Protein AF-A0A8K1CF43-F1 (afdb_monomer_lite)

InterPro domains:
  IPR019396 Transmembrane Fragile-X-F-associated protein [PF10269] (193-270)
  IPR019396 Transmembrane Fragile-X-F-associated protein [PTHR13568] (182-301)

Secondary structure (DSSP, 8-state):
-HHHHHHHHHHHHHHHHHHHHHTT---PPP-----------THHHHHHHHHHHHHHHHHHHHHHHHHHTHHHHHHHHHHTTS----HHHHHHHHHHHHHHHHHHHHH-----TTS-HHHHHHHHHHHHHHHHHHHHHHHHHHHHHTT---S-HHHHTHHHHHHHHHHHHHIIIIIS-HHHHHHHHHHHHHHHHHHTT---S-HHHHTHHHHHHHHHHHHHHHHHHHHHHHHHHHTT--SGGGGHHHHHHHHHHHHHHHHHHHHHHHHH--S-THHHHHHHHHHHHHHHHHHHHHHHHHHHHHHHHHHHHHHHHHHTTSSSSS---------

Organism: Pythium oligandrum (NCBI:txid41045)

Foldseek 3Di:
DVVVVVVVVVVVVVVVVVVVVVVPPDDDDDDDDPDPPPVPPVVVVVVLVVLLVLLVVLQVVLVVLVLVLQLVVLVLCVVLVVDPDQLVVSCVSVVVVLVVVLCCLVVPDDPDPPPDPVVSVVVSVVVVLLSVLVVQLSVLVSCVVNVVDPDQNVVSCVSVVVSLVVVLVCCVPPPVPNLLSVLVVQLSVLVSCVVSVVDPDALVVSCVSVVVVLVVVVVVLVVVLVVLLVVCVVVVDDDPSNCVSVVSVVLSCLVCVLVVVVSVCVHPVDDRNVVSCVSSNVNSVVSNVVSVVSVVVSVVVVVVVVVVVVVVVVVVPPPPDPPDPDPDDDD

Sequence (331 aa):
MMLQQQGRALSEKLTAKLRSVKSMQMPWSGKNEATTNIEVNPECDEEASGKTVAGIALIVCGVIFAICLIAPSFFCLRIDGTVSWSWGVVAIPVWIMNAFYFCNVWSSRTTNVNDDISSLGVYKVFLTIMNVLLLMTQIFIVLKLDGNLSWTVVHALIPFFVYEGLALVEACFLSGNSIGVILRIVQVILIALKVDGSLDDSWWTVFTPLWIAICLVFLIALATIVGLHYQLMEDGESGLFRWLPLIIAVVVALFFAPYFILVKRLESGTFSTFYIILPGFILAGSLVLVGIGLLMMNTCCSRKSRSQTKFVENDGSTQLDTDYTAVQEQA

Radius of gyration: 31.02 Å; chains: 1; bounding box: 81×62×97 Å

pLDDT: mean 84.04, std 15.67, range [41.03, 97.75]

Structure (mmCIF, N/CA/C/O backbone):
data_AF-A0A8K1CF43-F1
#
_entry.id   AF-A0A8K1CF43-F1
#
loop_
_atom_site.group_PDB
_atom_site.id
_atom_site.type_symbol
_atom_site.label_atom_id
_atom_site.label_alt_id
_atom_site.label_comp_id
_atom_site.label_asym_id
_atom_site.label_entity_id
_atom_site.label_seq_id
_atom_site.pdbx_PDB_ins_code
_atom_site.Cartn_x
_atom_site.Cartn_y
_atom_site.Cartn_z
_atom_site.occupancy
_atom_site.B_iso_or_equiv
_atom_site.auth_seq_id
_atom_site.auth_comp_id
_atom_site.auth_asym_id
_atom_site.auth_atom_id
_atom_site.pdbx_PDB_model_num
ATOM 1 N N . MET A 1 1 ? 29.688 28.372 -4.330 1.00 57.88 1 MET A N 1
ATOM 2 C CA . MET A 1 1 ? 30.943 28.491 -5.113 1.00 57.88 1 MET A CA 1
ATOM 3 C C . MET A 1 1 ? 31.942 27.360 -4.832 1.00 57.88 1 MET A C 1
ATOM 5 O O . MET A 1 1 ? 32.381 26.750 -5.795 1.00 57.88 1 MET A O 1
ATOM 9 N N . MET A 1 2 ? 32.247 26.995 -3.574 1.00 53.75 2 MET A N 1
ATOM 10 C CA . MET A 1 2 ? 33.181 25.882 -3.271 1.00 53.75 2 MET A CA 1
ATOM 11 C C . MET A 1 2 ? 32.751 24.505 -3.820 1.00 53.75 2 MET A C 1
ATOM 13 O O . MET A 1 2 ? 33.577 23.791 -4.381 1.00 53.75 2 MET A O 1
ATOM 17 N N . LEU A 1 3 ? 31.460 24.154 -3.755 1.00 55.09 3 LEU A N 1
ATOM 18 C CA . LEU A 1 3 ? 30.960 22.870 -4.280 1.00 55.09 3 LEU A CA 1
ATOM 19 C C . LEU A 1 3 ? 31.127 22.731 -5.803 1.00 55.09 3 LEU A C 1
ATOM 21 O O . LEU A 1 3 ? 31.379 21.645 -6.318 1.00 55.09 3 LEU A O 1
ATOM 25 N N . GLN A 1 4 ? 31.070 23.847 -6.533 1.00 71.69 4 GLN A N 1
ATOM 26 C CA . GLN A 1 4 ? 31.238 23.849 -7.986 1.00 71.69 4 GLN A CA 1
ATOM 27 C C . GLN A 1 4 ? 32.711 23.691 -8.402 1.00 71.69 4 GLN A C 1
ATOM 29 O O . GLN A 1 4 ? 32.988 23.196 -9.494 1.00 71.69 4 GLN A O 1
ATOM 34 N N . GLN A 1 5 ? 33.660 24.074 -7.539 1.00 79.56 5 GLN A N 1
ATOM 35 C CA . GLN A 1 5 ? 35.086 23.814 -7.757 1.00 79.56 5 GLN A CA 1
ATOM 36 C C . GLN A 1 5 ? 35.460 22.359 -7.451 1.00 79.56 5 GLN A C 1
ATOM 38 O O . GLN A 1 5 ? 36.216 21.764 -8.219 1.00 79.56 5 GLN A O 1
ATOM 43 N N . GLN A 1 6 ? 34.888 21.751 -6.403 1.00 70.94 6 GLN A N 1
ATOM 44 C CA . GLN A 1 6 ? 35.128 20.333 -6.103 1.00 70.94 6 GLN A CA 1
ATOM 45 C C . GLN A 1 6 ? 34.626 19.398 -7.215 1.00 70.94 6 GLN A C 1
ATOM 47 O O . GLN A 1 6 ? 35.313 18.433 -7.549 1.00 70.94 6 GLN A O 1
ATOM 52 N N . GLY A 1 7 ? 33.493 19.718 -7.853 1.00 76.44 7 GLY A N 1
ATOM 53 C CA . GLY A 1 7 ? 32.972 18.931 -8.977 1.00 76.44 7 GLY A CA 1
ATOM 54 C C . GLY A 1 7 ? 33.902 18.902 -10.200 1.00 76.44 7 GLY A C 1
ATOM 55 O O . GLY A 1 7 ? 34.110 17.844 -10.793 1.00 76.44 7 GLY A O 1
ATOM 56 N N . ARG A 1 8 ? 34.530 20.036 -10.550 1.00 82.38 8 ARG A N 1
ATOM 57 C CA . ARG A 1 8 ? 35.448 20.103 -11.707 1.00 82.38 8 ARG A CA 1
ATOM 58 C C . ARG A 1 8 ? 36.730 19.305 -11.475 1.00 82.38 8 ARG A C 1
ATOM 60 O O . ARG A 1 8 ? 37.142 18.553 -12.354 1.00 82.38 8 ARG A O 1
ATOM 67 N N . ALA A 1 9 ? 37.303 19.392 -10.273 1.00 86.69 9 ALA A N 1
ATOM 68 C CA . ALA A 1 9 ? 38.522 18.661 -9.925 1.00 86.69 9 ALA A CA 1
ATOM 69 C C . ALA A 1 9 ? 38.327 17.131 -9.939 1.00 86.69 9 ALA A C 1
ATOM 71 O O . ALA A 1 9 ? 39.241 16.384 -10.300 1.00 86.69 9 ALA A O 1
ATOM 72 N N . LEU A 1 10 ? 37.133 16.649 -9.572 1.00 82.88 10 LEU A N 1
ATOM 73 C CA . LEU A 1 10 ? 36.813 15.220 -9.609 1.00 82.88 10 LEU A CA 1
ATOM 74 C C . LEU A 1 10 ? 36.624 14.714 -11.051 1.00 82.88 10 LEU A C 1
ATOM 76 O O . LEU A 1 10 ? 37.123 13.642 -11.400 1.00 82.88 10 LEU A O 1
ATOM 80 N N . SER A 1 11 ? 35.968 15.513 -11.900 1.00 87.44 11 SER A N 1
ATOM 81 C CA . SER A 1 11 ? 35.742 15.199 -13.318 1.00 87.44 11 SER A CA 1
ATOM 82 C C . SER A 1 11 ? 37.054 15.059 -14.097 1.00 87.44 11 SER A C 1
ATOM 84 O O . SER A 1 11 ? 37.223 14.122 -14.881 1.00 87.44 11 SER A O 1
ATOM 86 N N . GLU A 1 12 ? 38.022 15.946 -13.860 1.00 90.00 12 GLU A N 1
ATOM 87 C CA . GLU A 1 12 ? 39.331 15.882 -14.525 1.00 90.00 12 GLU A CA 1
ATOM 88 C C . GLU A 1 12 ? 40.127 14.638 -14.104 1.00 90.00 12 GLU A C 1
ATOM 90 O O . GLU A 1 12 ? 40.695 13.948 -14.957 1.00 90.00 12 GLU A O 1
ATOM 95 N N . LYS A 1 13 ? 40.090 14.275 -12.812 1.00 86.88 13 LYS A N 1
ATOM 96 C CA . LYS A 1 13 ? 40.734 13.048 -12.311 1.00 86.88 13 LYS A CA 1
ATOM 97 C C . LYS A 1 13 ? 40.140 11.777 -12.920 1.00 86.88 13 LYS A C 1
ATOM 99 O O . LYS A 1 13 ? 40.900 10.866 -13.256 1.00 86.88 13 LYS A O 1
ATOM 104 N N . LEU A 1 14 ? 38.818 11.701 -13.089 1.00 79.62 14 LEU A N 1
ATOM 105 C CA . LEU A 1 14 ? 38.175 10.539 -13.718 1.00 79.62 14 LEU A CA 1
ATOM 106 C C . LEU A 1 14 ? 38.548 10.420 -15.202 1.00 79.62 14 LEU A C 1
ATOM 108 O O . LEU A 1 14 ? 38.881 9.334 -15.681 1.00 79.62 14 LEU A O 1
ATOM 112 N N . THR A 1 15 ? 38.556 11.549 -15.911 1.00 83.19 15 THR A N 1
ATOM 113 C CA . THR A 1 15 ? 38.849 11.595 -17.351 1.00 83.19 15 THR A CA 1
ATOM 114 C C . THR A 1 15 ? 40.301 11.201 -17.650 1.00 83.19 15 THR A C 1
ATOM 116 O O . THR A 1 15 ? 40.573 10.533 -18.651 1.00 83.19 15 THR A O 1
ATOM 119 N N . ALA A 1 16 ? 41.242 11.558 -16.770 1.00 85.06 16 ALA A N 1
ATOM 120 C CA . ALA A 1 16 ? 42.638 11.134 -16.876 1.00 85.06 16 ALA A CA 1
ATOM 121 C C . ALA A 1 16 ? 42.804 9.616 -16.670 1.00 85.06 16 ALA A C 1
ATOM 123 O O . ALA A 1 16 ? 43.543 8.964 -17.412 1.00 85.06 16 ALA A O 1
ATOM 124 N N . LYS A 1 17 ? 42.069 9.029 -15.714 1.00 80.44 17 LYS A N 1
ATOM 125 C CA . LYS A 1 17 ? 42.129 7.587 -15.421 1.00 80.44 17 LYS A CA 1
ATOM 126 C C . LYS A 1 17 ? 41.555 6.737 -16.560 1.00 80.44 17 LYS A C 1
ATOM 128 O O . LYS A 1 17 ? 42.154 5.732 -16.928 1.00 80.44 17 LYS A O 1
ATOM 133 N N . LEU A 1 18 ? 40.454 7.176 -17.172 1.00 73.88 18 LEU A N 1
ATOM 134 C CA . LEU A 1 18 ? 39.856 6.496 -18.331 1.00 73.88 18 LEU A CA 1
ATOM 135 C C . LEU A 1 18 ? 40.781 6.496 -19.557 1.00 73.88 18 LEU A C 1
ATOM 137 O O . LEU A 1 18 ? 40.870 5.492 -20.263 1.00 73.88 18 LEU A O 1
ATOM 141 N N . ARG A 1 19 ? 41.528 7.586 -19.783 1.00 77.06 19 ARG A N 1
ATOM 142 C CA . ARG A 1 19 ? 42.513 7.659 -20.875 1.00 77.06 19 ARG A CA 1
ATOM 143 C C . ARG A 1 19 ? 43.678 6.685 -20.676 1.00 77.06 19 ARG A C 1
ATOM 145 O O . ARG A 1 19 ? 44.098 6.054 -21.638 1.00 77.06 19 ARG A O 1
ATOM 152 N N . SER A 1 20 ? 44.138 6.519 -19.434 1.00 79.12 20 SER A N 1
ATOM 153 C CA . SER A 1 20 ? 45.200 5.569 -19.074 1.00 79.12 20 SER A CA 1
ATOM 154 C C . SER A 1 20 ? 44.798 4.104 -19.280 1.00 79.12 20 SER A C 1
ATOM 156 O O . SER A 1 20 ? 45.640 3.299 -19.673 1.00 79.12 20 SER A O 1
ATOM 158 N N . VAL A 1 21 ? 43.534 3.747 -19.038 1.00 69.31 21 VAL A N 1
ATOM 159 C CA . VAL A 1 21 ? 43.055 2.365 -19.229 1.00 69.31 21 VAL A CA 1
ATOM 160 C C . VAL A 1 21 ? 42.900 2.043 -20.716 1.00 69.31 21 VAL A C 1
ATOM 162 O O . VAL A 1 21 ? 43.255 0.951 -21.153 1.00 69.31 21 VAL A O 1
ATOM 165 N N . LYS A 1 22 ? 42.458 3.016 -21.523 1.00 63.53 22 LYS A N 1
ATOM 166 C CA . LYS A 1 22 ? 42.299 2.834 -22.973 1.00 63.53 22 LYS A CA 1
ATOM 167 C C . LYS A 1 22 ? 43.634 2.640 -23.707 1.00 63.53 22 LYS A C 1
ATOM 169 O O . LYS A 1 22 ? 43.665 1.979 -24.736 1.00 63.53 22 LYS A O 1
ATOM 174 N N . SER A 1 23 ? 44.746 3.146 -23.167 1.00 63.84 23 SER A N 1
ATOM 175 C CA . SER A 1 23 ? 46.088 2.932 -23.734 1.00 63.84 23 SER A CA 1
ATOM 176 C C . SER A 1 23 ? 46.725 1.576 -23.390 1.00 63.84 23 SER A C 1
ATOM 178 O O . SER A 1 23 ? 47.843 1.318 -23.824 1.00 63.84 23 SER A O 1
ATOM 180 N N . MET A 1 24 ? 46.051 0.712 -22.620 1.00 53.53 24 MET A N 1
ATOM 181 C CA . MET A 1 24 ? 46.563 -0.611 -22.223 1.00 53.53 24 MET A CA 1
ATOM 182 C C . MET A 1 24 ? 46.011 -1.774 -23.068 1.00 53.53 24 MET A C 1
ATOM 184 O O . MET A 1 24 ? 46.309 -2.933 -22.784 1.00 53.53 24 MET A O 1
ATOM 188 N N . GLN A 1 25 ? 45.245 -1.490 -24.129 1.00 47.75 25 GLN A N 1
ATOM 189 C CA . GLN A 1 25 ? 44.890 -2.494 -25.137 1.00 47.75 25 GLN A CA 1
ATOM 190 C C . GLN A 1 25 ? 46.116 -2.811 -26.004 1.00 47.75 25 GLN A C 1
ATOM 192 O O . GLN A 1 25 ? 46.547 -2.004 -26.826 1.00 47.75 25 GLN A O 1
ATOM 197 N N . MET A 1 26 ? 46.700 -3.989 -25.768 1.00 50.75 26 MET A N 1
ATOM 198 C CA . MET A 1 26 ? 47.847 -4.506 -26.512 1.00 50.75 26 MET A CA 1
ATOM 199 C C . MET A 1 26 ? 47.511 -4.775 -27.989 1.00 50.75 26 MET A C 1
ATOM 201 O O . MET A 1 26 ? 46.402 -5.222 -28.289 1.00 50.75 26 MET A O 1
ATOM 205 N N . PRO A 1 27 ? 48.479 -4.587 -28.907 1.00 48.62 27 PRO A N 1
ATOM 206 C CA . PRO A 1 27 ? 48.352 -5.018 -30.291 1.00 48.62 27 PRO A CA 1
ATOM 207 C C . PRO A 1 27 ? 48.395 -6.549 -30.340 1.00 48.62 27 PRO A C 1
ATOM 209 O O . PRO A 1 27 ? 49.412 -7.172 -30.033 1.00 48.62 27 PRO A O 1
ATOM 212 N N . TRP A 1 28 ? 47.269 -7.162 -30.695 1.00 46.56 28 TRP A N 1
ATOM 213 C CA . TRP A 1 28 ? 47.192 -8.600 -30.915 1.00 46.56 28 TRP A CA 1
ATOM 214 C C . TRP A 1 28 ? 47.916 -8.937 -32.226 1.00 46.56 28 TRP A C 1
ATOM 216 O O . TRP A 1 28 ? 47.555 -8.448 -33.295 1.00 46.56 28 TRP A O 1
ATOM 226 N N . SER A 1 29 ? 48.995 -9.713 -32.113 1.00 50.16 29 SER A N 1
ATOM 227 C CA . SER A 1 29 ? 49.830 -10.173 -33.223 1.00 50.16 29 SER A CA 1
ATOM 228 C C . SER A 1 29 ? 49.153 -11.338 -33.941 1.00 50.16 29 SER A C 1
ATOM 230 O O . SER A 1 29 ? 48.735 -12.307 -33.307 1.00 50.16 29 SER A O 1
ATOM 232 N N . GLY A 1 30 ? 49.040 -11.217 -35.263 1.00 55.88 30 GLY A N 1
ATOM 233 C CA . GLY A 1 30 ? 48.321 -12.138 -36.128 1.00 55.88 30 GLY A CA 1
ATOM 234 C C . GLY A 1 30 ? 48.902 -13.551 -36.163 1.00 55.88 30 GLY A C 1
ATOM 235 O O . GLY A 1 30 ? 50.095 -13.762 -36.390 1.00 55.88 30 GLY A O 1
ATOM 236 N N . LYS A 1 31 ? 48.003 -14.527 -36.038 1.00 41.03 31 LYS A N 1
ATOM 237 C CA . LYS A 1 31 ? 48.132 -15.839 -36.666 1.00 41.03 31 LYS A CA 1
ATOM 238 C C . LYS A 1 31 ? 46.917 -16.040 -37.560 1.00 41.03 31 LYS A C 1
ATOM 240 O O . LYS A 1 31 ? 45.785 -16.003 -37.095 1.00 41.03 31 LYS A O 1
ATOM 245 N N . ASN A 1 32 ? 47.195 -16.209 -38.847 1.00 50.72 32 ASN A N 1
ATOM 246 C CA . ASN A 1 32 ? 46.221 -16.485 -39.888 1.00 50.72 32 ASN A CA 1
ATOM 247 C C . ASN A 1 32 ? 45.766 -17.943 -39.754 1.00 50.72 32 ASN A C 1
ATOM 249 O O . ASN A 1 32 ? 46.360 -18.835 -40.354 1.00 50.72 32 ASN A O 1
ATOM 253 N N . GLU A 1 33 ? 44.735 -18.185 -38.953 1.00 46.19 33 GLU A N 1
ATOM 254 C CA . GLU A 1 33 ? 43.855 -19.334 -39.147 1.00 46.19 33 GLU A CA 1
ATOM 255 C C . GLU A 1 33 ? 42.654 -18.837 -39.943 1.00 46.19 33 GLU A C 1
ATOM 257 O O . GLU A 1 33 ? 42.016 -17.850 -39.580 1.00 46.19 33 GLU A O 1
ATOM 262 N N . ALA A 1 34 ? 42.381 -19.487 -41.072 1.00 47.59 34 ALA A N 1
ATOM 263 C CA . ALA A 1 34 ? 41.185 -19.264 -41.866 1.00 47.59 34 ALA A CA 1
ATOM 264 C C . ALA A 1 34 ? 39.968 -19.831 -41.115 1.00 47.59 34 ALA A C 1
ATOM 266 O O . ALA A 1 34 ? 39.365 -20.820 -41.517 1.00 47.59 34 ALA A O 1
ATOM 267 N N . THR A 1 35 ? 39.627 -19.222 -39.983 1.00 49.12 35 THR A N 1
ATOM 268 C CA . THR A 1 35 ? 38.306 -19.337 -39.380 1.00 49.12 35 THR A CA 1
ATOM 269 C C . THR A 1 35 ? 37.353 -18.549 -40.257 1.00 49.12 35 THR A C 1
ATOM 271 O O . THR A 1 35 ? 37.472 -17.333 -40.391 1.00 49.12 35 THR A O 1
ATOM 274 N N . THR A 1 36 ? 36.417 -19.252 -40.885 1.00 52.41 36 THR A N 1
ATOM 275 C CA . THR A 1 36 ? 35.202 -18.676 -41.457 1.00 52.41 36 THR A CA 1
ATOM 276 C C . THR A 1 36 ? 34.605 -17.695 -40.450 1.00 52.41 36 THR A C 1
ATOM 278 O O . THR A 1 36 ? 34.090 -18.107 -39.411 1.00 52.41 36 THR A O 1
ATOM 281 N N . ASN A 1 37 ? 34.742 -16.399 -40.739 1.00 47.25 37 ASN A N 1
ATOM 282 C CA . ASN A 1 37 ? 34.212 -15.306 -39.935 1.00 47.25 37 ASN A CA 1
ATOM 283 C C . ASN A 1 37 ? 32.683 -15.353 -40.002 1.00 47.25 37 ASN A C 1
ATOM 285 O O . ASN A 1 37 ? 32.060 -14.693 -40.830 1.00 47.25 37 ASN A O 1
ATOM 289 N N . ILE A 1 38 ? 32.077 -16.164 -39.140 1.00 60.81 38 ILE A N 1
ATOM 290 C CA . ILE A 1 38 ? 30.685 -15.976 -38.759 1.00 60.81 38 ILE A CA 1
ATOM 291 C C . ILE A 1 38 ? 30.709 -14.756 -37.846 1.00 60.81 38 ILE A C 1
ATOM 293 O O . ILE A 1 38 ? 31.098 -14.841 -36.683 1.00 60.81 38 ILE A O 1
ATOM 297 N N . GLU A 1 39 ? 30.383 -13.602 -38.415 1.00 53.28 39 GLU A N 1
ATOM 298 C CA . GLU A 1 39 ? 30.170 -12.355 -37.691 1.00 53.28 39 GLU A CA 1
ATOM 299 C C . GLU A 1 39 ? 28.948 -12.557 -36.781 1.00 53.28 39 GLU A C 1
ATOM 301 O O . GLU A 1 39 ? 27.799 -12.335 -37.163 1.00 53.28 39 GLU A O 1
ATOM 306 N N . VAL A 1 40 ? 29.184 -13.118 -35.592 1.00 59.00 40 VAL A N 1
ATOM 307 C CA . VAL A 1 40 ? 28.160 -13.278 -34.559 1.00 59.00 40 VAL A CA 1
ATOM 308 C C . VAL A 1 40 ? 27.813 -11.875 -34.098 1.00 59.00 40 VAL A C 1
ATOM 310 O O . VAL A 1 40 ? 28.593 -11.263 -33.379 1.00 59.00 40 VAL A O 1
ATOM 313 N N . ASN A 1 41 ? 26.677 -11.355 -34.562 1.00 56.91 41 ASN A N 1
ATOM 314 C CA . ASN A 1 41 ? 26.183 -10.041 -34.181 1.00 56.91 41 ASN A CA 1
ATOM 315 C C . ASN A 1 41 ? 25.842 -10.036 -32.672 1.00 56.91 41 ASN A C 1
ATOM 317 O O . ASN A 1 41 ? 24.820 -10.616 -32.292 1.00 56.91 41 ASN A O 1
ATOM 321 N N . PRO A 1 42 ? 26.660 -9.404 -31.807 1.00 65.25 42 PRO A N 1
ATOM 322 C CA . PRO A 1 42 ? 26.472 -9.450 -30.357 1.00 65.25 42 PRO A CA 1
ATOM 323 C C . PRO A 1 42 ? 25.263 -8.621 -29.888 1.00 65.25 42 PRO A C 1
ATOM 325 O O . PRO A 1 42 ? 24.786 -8.797 -28.770 1.00 65.25 42 PRO A O 1
ATOM 328 N N . GLU A 1 43 ? 24.733 -7.743 -30.744 1.00 63.03 43 GLU A N 1
ATOM 329 C CA . GLU A 1 43 ? 23.645 -6.816 -30.414 1.00 63.03 43 GLU A CA 1
ATOM 330 C C . GLU A 1 43 ? 22.296 -7.538 -30.218 1.00 63.03 43 GLU A C 1
ATOM 332 O O . GLU A 1 43 ? 21.454 -7.110 -29.429 1.00 63.03 43 GLU A O 1
ATOM 337 N N . CYS A 1 44 ? 22.107 -8.701 -30.857 1.00 58.59 44 CYS A N 1
ATOM 338 C CA . CYS A 1 44 ? 20.891 -9.508 -30.699 1.00 58.59 44 CYS A CA 1
ATOM 339 C C . CYS A 1 44 ? 20.803 -10.242 -29.347 1.00 58.59 44 CYS A C 1
ATOM 341 O O . CYS A 1 44 ? 19.696 -10.503 -28.866 1.00 58.59 44 CYS A O 1
ATOM 343 N N . ASP A 1 45 ? 21.935 -10.576 -28.724 1.00 64.94 45 ASP A N 1
ATOM 344 C CA . ASP A 1 45 ? 21.947 -11.366 -27.486 1.00 64.94 45 ASP A CA 1
ATOM 345 C C . ASP A 1 45 ? 21.645 -10.506 -26.243 1.00 64.94 45 ASP A C 1
ATOM 347 O O . ASP A 1 45 ? 20.985 -10.973 -25.305 1.00 64.94 45 ASP A O 1
ATOM 351 N N . GLU A 1 46 ? 22.033 -9.224 -26.242 1.00 73.88 46 GLU A N 1
ATOM 352 C CA . GLU A 1 46 ? 21.732 -8.301 -25.137 1.00 73.88 46 GLU A CA 1
ATOM 353 C C . GLU A 1 46 ? 20.240 -7.929 -25.072 1.00 73.88 46 GLU A C 1
ATOM 355 O O . GLU A 1 46 ? 19.641 -7.932 -23.988 1.00 73.88 46 GLU A O 1
ATOM 360 N N . GLU A 1 47 ? 19.592 -7.698 -26.219 1.00 73.69 47 GLU A N 1
ATOM 361 C CA . GLU A 1 47 ? 18.168 -7.341 -26.265 1.00 73.69 47 GLU A CA 1
ATOM 362 C C . GLU A 1 47 ? 17.263 -8.508 -25.816 1.00 73.69 47 GLU A C 1
ATOM 364 O O . GLU A 1 47 ? 16.270 -8.318 -25.098 1.00 73.69 47 GLU A O 1
ATOM 369 N N . ALA A 1 48 ? 17.624 -9.742 -26.183 1.00 71.56 48 ALA A N 1
ATOM 370 C CA . ALA A 1 48 ? 16.916 -10.952 -25.762 1.00 71.56 48 ALA A CA 1
ATOM 371 C C . ALA A 1 48 ? 17.065 -11.222 -24.250 1.00 71.56 48 ALA A C 1
ATOM 373 O O . ALA A 1 48 ? 16.123 -11.689 -23.590 1.00 71.56 48 ALA A O 1
ATOM 374 N N . SER A 1 49 ? 18.228 -10.896 -23.679 1.00 81.00 49 SER A N 1
ATOM 375 C CA . SER A 1 49 ? 18.483 -11.005 -22.240 1.00 81.00 49 SER A CA 1
ATOM 376 C C . SER A 1 49 ? 17.605 -10.033 -21.439 1.00 81.00 49 SER A C 1
ATOM 378 O O . SER A 1 49 ? 16.893 -10.451 -20.517 1.00 81.00 49 SER A O 1
ATOM 380 N N . GLY A 1 50 ? 17.540 -8.761 -21.857 1.00 84.56 50 GLY A N 1
ATOM 381 C CA . GLY A 1 50 ? 16.751 -7.726 -21.177 1.00 84.56 50 GLY A CA 1
ATOM 382 C C . GLY A 1 50 ? 15.256 -8.055 -21.075 1.00 84.56 50 GLY A C 1
ATOM 383 O O . GLY A 1 50 ? 14.662 -7.955 -19.997 1.00 84.56 50 GLY A O 1
ATOM 384 N N . LYS A 1 51 ? 14.647 -8.538 -22.168 1.00 85.62 51 LYS A N 1
ATOM 385 C CA . LYS A 1 51 ? 13.218 -8.917 -22.198 1.00 85.62 51 LYS A CA 1
ATOM 386 C C . LYS A 1 51 ? 12.899 -10.099 -21.276 1.00 85.62 51 LYS A C 1
ATOM 388 O O . LYS A 1 51 ? 11.830 -10.125 -20.665 1.00 85.62 51 LYS A O 1
ATOM 393 N N . THR A 1 52 ? 13.824 -11.051 -21.134 1.00 87.56 52 THR A N 1
ATOM 394 C CA . THR A 1 52 ? 13.658 -12.201 -20.226 1.00 87.56 52 THR A CA 1
ATOM 395 C C . THR A 1 52 ? 13.658 -11.760 -18.772 1.00 87.56 52 THR A C 1
ATOM 397 O O . THR A 1 52 ? 12.764 -12.137 -18.014 1.00 87.56 52 THR A O 1
ATOM 400 N N . VAL A 1 53 ? 14.635 -10.933 -18.387 1.00 90.31 53 VAL A N 1
ATOM 401 C CA . VAL A 1 53 ? 14.747 -10.418 -17.016 1.00 90.31 53 VAL A CA 1
ATOM 402 C C . VAL A 1 53 ? 13.515 -9.584 -16.662 1.00 90.31 53 VAL A C 1
ATOM 404 O O . VAL A 1 53 ? 12.930 -9.792 -15.598 1.00 90.31 53 VAL A O 1
ATOM 407 N N . ALA A 1 54 ? 13.059 -8.716 -17.572 1.00 89.62 54 ALA A N 1
ATOM 408 C CA . ALA A 1 54 ? 11.837 -7.936 -17.385 1.00 89.62 54 ALA A CA 1
ATOM 409 C C . ALA A 1 54 ? 10.588 -8.826 -17.237 1.00 89.62 54 ALA A C 1
ATOM 411 O O . ALA A 1 54 ? 9.785 -8.611 -16.329 1.00 89.62 54 ALA A O 1
ATOM 412 N N . GLY A 1 55 ? 10.441 -9.857 -18.078 1.00 90.44 55 GLY A N 1
ATOM 413 C CA . GLY A 1 55 ? 9.332 -10.813 -17.993 1.00 90.44 55 GLY A CA 1
ATOM 414 C C . GLY A 1 55 ? 9.293 -11.563 -16.658 1.00 90.44 55 GLY A C 1
ATOM 415 O O . GLY A 1 55 ? 8.245 -11.615 -16.013 1.00 90.44 55 GLY A O 1
ATOM 416 N N . ILE A 1 56 ? 10.439 -12.080 -16.197 1.00 92.44 56 ILE A N 1
ATOM 417 C CA . ILE A 1 56 ? 10.559 -12.744 -14.886 1.00 92.44 56 ILE A CA 1
ATOM 418 C C . ILE A 1 56 ? 10.221 -11.765 -13.757 1.00 92.44 56 ILE A C 1
ATOM 420 O O . ILE A 1 56 ? 9.433 -12.107 -12.873 1.00 92.44 56 ILE A O 1
ATOM 424 N N . ALA A 1 57 ? 10.767 -10.546 -13.796 1.00 92.94 57 ALA A N 1
ATOM 425 C CA . ALA A 1 57 ? 10.509 -9.529 -12.782 1.00 92.94 57 ALA A CA 1
ATOM 426 C C . ALA A 1 57 ? 9.012 -9.192 -12.678 1.00 92.94 57 ALA A C 1
ATOM 428 O O . ALA A 1 57 ? 8.479 -9.146 -11.572 1.00 92.94 57 ALA A O 1
ATOM 429 N N . LEU A 1 58 ? 8.308 -9.032 -13.805 1.00 92.31 58 LEU A N 1
ATOM 430 C CA . LEU A 1 58 ? 6.865 -8.765 -13.811 1.00 92.31 58 LEU A CA 1
ATOM 431 C C . LEU A 1 58 ? 6.044 -9.916 -13.223 1.00 92.31 58 LEU A C 1
ATOM 433 O O . LEU A 1 58 ? 5.116 -9.659 -12.455 1.00 92.31 58 LEU A O 1
ATOM 437 N N . ILE A 1 59 ? 6.391 -11.170 -13.531 1.00 94.31 59 ILE A N 1
ATOM 438 C CA . ILE A 1 59 ? 5.713 -12.338 -12.948 1.00 94.31 59 ILE A CA 1
ATOM 439 C C . ILE A 1 59 ? 5.930 -12.370 -11.436 1.00 94.31 59 ILE A C 1
ATOM 441 O O . ILE A 1 59 ? 4.966 -12.514 -10.686 1.00 94.31 59 ILE A O 1
ATOM 445 N N . VAL A 1 60 ? 7.172 -12.195 -10.979 1.00 94.25 60 VAL A N 1
ATOM 446 C CA . VAL A 1 60 ? 7.499 -12.183 -9.548 1.00 94.25 60 VAL A CA 1
ATOM 447 C C . VAL A 1 60 ? 6.749 -11.055 -8.835 1.00 94.25 60 VAL A C 1
ATOM 449 O O . VAL A 1 60 ? 6.091 -11.310 -7.827 1.00 94.25 60 VAL A O 1
ATOM 452 N N . CYS A 1 61 ? 6.760 -9.837 -9.383 1.00 92.81 61 CYS A N 1
ATOM 453 C CA . CYS A 1 61 ? 6.010 -8.703 -8.840 1.00 92.81 61 CYS A CA 1
ATOM 454 C C . CYS A 1 61 ? 4.499 -8.970 -8.801 1.00 92.81 61 CYS A C 1
ATOM 456 O O . CYS A 1 61 ? 3.861 -8.702 -7.784 1.00 92.81 61 CYS A O 1
ATOM 458 N N . GLY A 1 62 ? 3.924 -9.529 -9.870 1.00 92.06 62 GLY A N 1
ATOM 459 C CA . GLY A 1 62 ? 2.503 -9.874 -9.938 1.00 92.06 62 GLY A CA 1
ATOM 460 C C . GLY A 1 62 ? 2.100 -10.939 -8.914 1.00 92.06 62 GLY A C 1
ATOM 461 O O . GLY A 1 62 ? 1.073 -10.796 -8.252 1.00 92.06 62 GLY A O 1
ATOM 462 N N . VA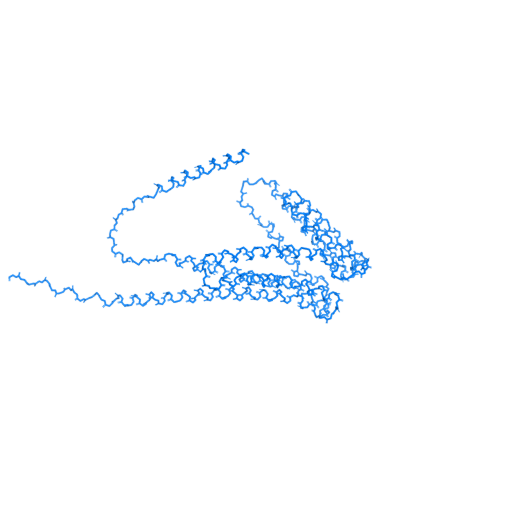L A 1 63 ? 2.933 -11.966 -8.720 1.00 93.75 63 VAL A N 1
ATOM 463 C CA . VAL A 1 63 ? 2.711 -13.021 -7.718 1.00 93.75 63 VAL A CA 1
ATOM 464 C C . VAL A 1 63 ? 2.826 -12.469 -6.299 1.00 93.75 63 VAL A C 1
ATOM 466 O O . VAL A 1 63 ? 1.950 -12.733 -5.477 1.00 93.75 63 VAL A O 1
ATOM 469 N N . ILE A 1 64 ? 3.855 -11.669 -6.007 1.00 92.25 64 ILE A N 1
ATOM 470 C CA . ILE A 1 64 ? 4.003 -11.017 -4.697 1.00 92.25 64 ILE A CA 1
ATOM 471 C C . ILE A 1 64 ? 2.793 -10.123 -4.419 1.00 92.25 64 ILE A C 1
ATOM 473 O O . ILE A 1 64 ? 2.209 -10.196 -3.340 1.00 92.25 64 ILE A O 1
ATOM 477 N N . PHE A 1 65 ? 2.364 -9.330 -5.402 1.00 93.19 65 PHE A N 1
ATOM 478 C CA . PHE A 1 65 ? 1.195 -8.471 -5.257 1.00 93.19 65 PHE A CA 1
ATOM 479 C C . PHE A 1 65 ? -0.088 -9.281 -5.013 1.00 93.19 65 PHE A C 1
ATOM 481 O O . PHE A 1 65 ? -0.861 -8.937 -4.121 1.00 93.19 65 PHE A O 1
ATOM 488 N N . ALA A 1 66 ? -0.285 -10.401 -5.715 1.00 93.44 66 ALA A N 1
ATOM 489 C CA . ALA A 1 66 ? -1.405 -11.310 -5.465 1.00 93.44 66 ALA A CA 1
ATOM 490 C C . ALA A 1 66 ? -1.380 -11.905 -4.043 1.00 93.44 66 ALA A C 1
ATOM 492 O O . ALA A 1 66 ? -2.426 -11.993 -3.401 1.00 93.44 66 ALA A O 1
ATOM 493 N N . ILE A 1 67 ? -0.200 -12.259 -3.521 1.00 93.00 67 ILE A N 1
ATOM 494 C CA . ILE A 1 67 ? -0.036 -12.714 -2.130 1.00 93.00 67 ILE A CA 1
ATOM 495 C C . ILE A 1 67 ? -0.430 -11.597 -1.153 1.00 93.00 67 ILE A C 1
ATOM 497 O O . ILE A 1 67 ? -1.151 -11.855 -0.188 1.00 93.00 67 ILE A O 1
ATOM 501 N N . CYS A 1 68 ? -0.046 -10.347 -1.426 1.00 92.62 68 CYS A N 1
ATOM 502 C CA . CYS A 1 68 ? -0.448 -9.200 -0.608 1.00 92.62 68 CYS A CA 1
ATOM 503 C C . CYS A 1 68 ? -1.971 -8.986 -0.582 1.00 92.62 68 CYS A C 1
ATOM 505 O O . CYS A 1 68 ? -2.495 -8.499 0.420 1.00 92.62 68 CYS A O 1
ATOM 507 N N . LEU A 1 69 ? -2.701 -9.382 -1.634 1.00 95.25 69 LEU A N 1
ATOM 508 C CA . LEU A 1 69 ? -4.167 -9.292 -1.689 1.00 95.25 69 LEU A CA 1
ATOM 509 C C . LEU A 1 69 ? -4.885 -10.341 -0.825 1.00 95.25 69 LEU A C 1
ATOM 511 O O . LEU A 1 69 ? -6.079 -10.185 -0.557 1.00 95.25 69 LEU A O 1
ATOM 515 N N . ILE A 1 70 ? -4.189 -11.366 -0.320 1.00 95.25 70 ILE A N 1
ATOM 516 C CA . ILE A 1 70 ? -4.780 -12.360 0.594 1.00 95.25 70 ILE A CA 1
ATOM 517 C C . ILE A 1 70 ? -5.252 -11.686 1.888 1.00 95.25 70 ILE A C 1
ATOM 519 O O . ILE A 1 70 ? -6.360 -11.949 2.352 1.00 95.25 70 ILE A O 1
ATOM 523 N N . ALA A 1 71 ? -4.448 -10.769 2.435 1.00 94.38 71 ALA A N 1
ATOM 524 C CA . ALA A 1 71 ? -4.790 -10.023 3.642 1.00 94.38 71 ALA A CA 1
ATOM 525 C C . ALA A 1 71 ? -6.130 -9.267 3.519 1.00 94.38 71 ALA A C 1
ATOM 527 O O . ALA A 1 71 ? -7.061 -9.603 4.254 1.00 94.38 71 ALA A O 1
ATOM 528 N N . PRO A 1 72 ? -6.304 -8.303 2.592 1.00 94.81 72 PRO A N 1
ATOM 529 C CA . PRO A 1 72 ? -7.570 -7.591 2.458 1.00 94.81 72 PRO A CA 1
ATOM 530 C C . PRO A 1 72 ? -8.725 -8.511 2.034 1.00 94.81 72 PRO A C 1
ATOM 532 O O . PRO A 1 72 ? -9.865 -8.232 2.395 1.00 94.81 72 PRO A O 1
ATOM 535 N N . SER A 1 73 ? -8.458 -9.635 1.352 1.00 95.44 73 SER A N 1
ATOM 536 C CA . SER A 1 73 ? -9.488 -10.641 1.049 1.00 95.44 73 SER A CA 1
ATOM 537 C C . SER A 1 73 ? -10.092 -11.243 2.318 1.00 95.44 73 SER A C 1
ATOM 539 O O . SER A 1 73 ? -11.313 -11.334 2.431 1.00 95.44 73 SER A O 1
ATOM 541 N N . PHE A 1 74 ? -9.261 -11.607 3.299 1.00 96.19 74 PHE A N 1
ATOM 542 C CA . PHE A 1 74 ? -9.741 -12.169 4.566 1.00 96.19 74 PHE A CA 1
ATOM 543 C C . PHE A 1 74 ? -10.548 -11.133 5.357 1.00 96.19 74 PHE A C 1
ATOM 545 O O . PHE A 1 74 ? -11.591 -11.472 5.920 1.00 96.19 74 PHE A O 1
ATOM 552 N N . PHE A 1 75 ? -10.115 -9.866 5.345 1.00 95.25 75 PHE A N 1
ATOM 553 C CA . PHE A 1 75 ? -10.882 -8.765 5.935 1.00 95.25 75 PHE A CA 1
ATOM 554 C C . PHE A 1 75 ? -12.253 -8.615 5.271 1.00 95.25 75 PHE A C 1
ATOM 556 O O . PHE A 1 75 ? -13.254 -8.544 5.979 1.00 95.25 75 PHE A O 1
ATOM 563 N N . CYS A 1 76 ? -12.324 -8.633 3.936 1.00 94.94 76 CYS A N 1
ATOM 564 C CA . CYS A 1 76 ? -13.594 -8.535 3.210 1.00 94.94 76 CYS A CA 1
ATOM 565 C C . CYS A 1 76 ? -14.538 -9.697 3.555 1.00 94.94 76 CYS A C 1
ATOM 567 O O . CYS A 1 76 ? -15.684 -9.472 3.934 1.00 94.94 76 CYS A O 1
ATOM 569 N N . LEU A 1 77 ? -14.044 -10.941 3.527 1.00 95.19 77 LEU A N 1
ATOM 570 C CA . LEU A 1 77 ? -14.850 -12.122 3.869 1.00 95.19 77 LEU A CA 1
ATOM 571 C C . LEU A 1 77 ? -15.416 -12.055 5.293 1.00 95.19 77 LEU A C 1
ATOM 573 O O . LEU A 1 77 ? -16.549 -12.482 5.534 1.00 95.19 77 LEU A O 1
ATOM 577 N N . ARG A 1 78 ? -14.629 -11.532 6.240 1.00 95.75 78 ARG A N 1
ATOM 578 C CA . ARG A 1 78 ? -15.067 -11.358 7.626 1.00 95.75 78 ARG A CA 1
ATOM 579 C C . ARG A 1 78 ? -16.092 -10.238 7.764 1.00 95.75 78 ARG A C 1
ATOM 581 O O . ARG A 1 78 ? -17.097 -10.441 8.439 1.00 95.75 78 ARG A O 1
ATOM 588 N N . ILE A 1 79 ? -15.857 -9.088 7.131 1.00 93.88 79 ILE A N 1
ATOM 589 C CA . ILE A 1 79 ? -16.779 -7.940 7.159 1.00 93.88 79 ILE A CA 1
ATOM 590 C C . ILE A 1 79 ? -18.124 -8.305 6.521 1.00 93.88 79 ILE A C 1
ATOM 592 O O . ILE A 1 79 ? -19.169 -7.936 7.049 1.00 93.88 79 ILE A O 1
ATOM 596 N N . ASP A 1 80 ? -18.109 -9.078 5.434 1.00 93.62 80 ASP A N 1
ATOM 597 C CA . ASP A 1 80 ? -19.322 -9.575 4.776 1.00 93.62 80 ASP A CA 1
ATOM 598 C C . ASP A 1 80 ? -20.017 -10.700 5.572 1.00 93.62 80 ASP A C 1
ATOM 600 O O . ASP A 1 80 ? -21.042 -11.222 5.138 1.00 93.62 80 ASP A O 1
ATOM 604 N N . GLY A 1 81 ? -19.474 -11.111 6.725 1.00 93.88 81 GLY A N 1
ATOM 605 C CA . GLY A 1 81 ? -20.050 -12.160 7.570 1.00 93.88 81 GLY A CA 1
ATOM 606 C C . GLY A 1 81 ? -19.991 -13.563 6.958 1.00 93.88 81 GLY A C 1
ATOM 607 O O . GLY A 1 81 ? -20.617 -14.482 7.478 1.00 93.88 81 GLY A O 1
ATOM 608 N N . THR A 1 82 ? -19.231 -13.751 5.874 1.00 95.69 82 THR A N 1
ATOM 609 C CA . THR A 1 82 ? -19.082 -15.054 5.203 1.00 95.69 82 THR A CA 1
ATOM 610 C C . THR A 1 82 ? -18.304 -16.042 6.072 1.00 95.69 82 THR A C 1
ATOM 612 O O . THR A 1 82 ? -18.559 -17.244 6.032 1.00 95.69 82 THR A O 1
ATOM 615 N N . VAL A 1 83 ? -17.367 -15.540 6.883 1.00 96.69 83 VAL A N 1
ATOM 616 C CA . VAL A 1 83 ? -16.574 -16.346 7.821 1.00 96.69 83 VAL A CA 1
ATOM 617 C C . VAL A 1 83 ? -16.768 -15.884 9.265 1.00 96.69 83 VAL A C 1
ATOM 619 O O . VAL A 1 83 ? -16.799 -14.688 9.566 1.00 96.69 83 VAL A O 1
ATOM 622 N N . SER A 1 84 ? -16.864 -16.845 10.187 1.00 96.25 84 SER A N 1
ATOM 623 C CA . SER A 1 84 ? -17.105 -16.607 11.617 1.00 96.25 84 SER A CA 1
ATOM 624 C C . SER A 1 84 ? -15.828 -16.465 12.472 1.00 96.25 84 SER A C 1
ATOM 626 O O . SER A 1 84 ? -15.928 -16.337 13.690 1.00 96.25 84 SER A O 1
ATOM 628 N N . TRP A 1 85 ? -14.638 -16.476 11.860 1.00 97.00 85 TRP A N 1
ATOM 629 C CA . TRP A 1 85 ? -13.333 -16.485 12.542 1.00 97.00 85 TRP A CA 1
ATOM 630 C C . TRP A 1 85 ? -13.071 -15.242 13.403 1.00 97.00 85 TRP A C 1
ATOM 632 O O . TRP A 1 85 ? -13.578 -14.170 13.101 1.00 97.00 85 TRP A O 1
ATOM 642 N N . SER A 1 86 ? -12.228 -15.344 14.434 1.00 96.69 86 SER A N 1
ATOM 643 C CA . SER A 1 86 ? -11.787 -14.157 15.185 1.00 96.69 86 SER A CA 1
ATOM 644 C C . SER A 1 86 ? -10.984 -13.197 14.303 1.00 96.69 86 SER A C 1
ATOM 646 O O . SER A 1 86 ? -10.340 -13.612 13.329 1.00 96.69 86 SER A O 1
ATOM 648 N N . TRP A 1 87 ? -10.978 -11.908 14.653 1.00 97.12 87 TRP A N 1
ATOM 649 C CA . TRP A 1 87 ? -10.210 -10.903 13.909 1.00 97.12 87 TRP A CA 1
ATOM 650 C C . TRP A 1 87 ? -8.704 -11.185 13.936 1.00 97.12 87 TRP A C 1
ATOM 652 O O . TRP A 1 87 ? -8.003 -10.867 12.976 1.00 97.12 87 TRP A O 1
ATOM 662 N N . GLY A 1 88 ? -8.213 -11.872 14.972 1.00 96.56 88 GLY A N 1
ATOM 663 C CA . GLY A 1 88 ? -6.833 -12.357 15.024 1.00 96.56 88 GLY A CA 1
ATOM 664 C C . GLY A 1 88 ? -6.493 -13.342 13.904 1.00 96.56 88 GLY A C 1
ATOM 665 O O . GLY A 1 88 ? -5.437 -13.216 13.291 1.00 96.56 88 GLY A O 1
ATOM 666 N N . VAL A 1 89 ? -7.394 -14.274 13.570 1.00 96.88 89 VAL A N 1
ATOM 667 C CA . VAL A 1 89 ? -7.181 -15.225 12.459 1.00 96.88 89 VAL A CA 1
ATOM 668 C C . VAL A 1 89 ? -7.170 -14.496 11.116 1.00 96.88 89 VAL A C 1
ATOM 670 O O . VAL A 1 89 ? -6.338 -14.775 10.255 1.00 96.88 89 VAL A O 1
ATOM 673 N N . VAL A 1 90 ? -8.057 -13.514 10.959 1.00 96.88 90 VAL A N 1
ATOM 674 C CA . VAL A 1 90 ? -8.144 -12.663 9.762 1.00 96.88 90 VAL A CA 1
ATOM 675 C C . VAL A 1 90 ? -6.867 -11.838 9.554 1.00 96.88 90 VAL A C 1
ATOM 677 O O . VAL A 1 90 ? -6.471 -11.601 8.414 1.00 96.88 90 VAL A O 1
ATOM 680 N N . ALA A 1 91 ? -6.185 -11.452 10.637 1.00 96.44 91 ALA A N 1
ATOM 681 C CA . ALA A 1 91 ? -4.945 -10.680 10.600 1.00 96.44 91 ALA A CA 1
ATOM 682 C C . ALA A 1 91 ? -3.674 -11.513 10.324 1.00 96.44 91 ALA A C 1
ATOM 684 O O . ALA A 1 91 ? -2.632 -10.928 10.020 1.00 96.44 91 ALA A O 1
ATOM 685 N N . ILE A 1 92 ? -3.736 -12.854 10.365 1.00 95.88 92 ILE A N 1
ATOM 686 C CA . ILE A 1 92 ? -2.564 -13.735 10.171 1.00 95.88 92 ILE A CA 1
ATOM 687 C C . ILE A 1 92 ? -1.770 -13.405 8.894 1.00 95.88 92 ILE A C 1
ATOM 689 O O . ILE A 1 92 ? -0.549 -13.266 9.000 1.00 95.88 92 ILE A O 1
ATOM 693 N N . PRO A 1 93 ? -2.385 -13.226 7.703 1.00 95.50 93 PRO A N 1
ATOM 694 C CA . PRO A 1 93 ? -1.622 -12.902 6.498 1.00 95.50 93 PRO A CA 1
ATOM 695 C C . PRO A 1 93 ? -0.823 -11.597 6.635 1.00 95.50 93 PRO A C 1
ATOM 697 O O . PRO A 1 93 ? 0.322 -11.527 6.194 1.00 95.50 93 PRO A O 1
ATOM 700 N N . VAL A 1 94 ? -1.384 -10.581 7.305 1.00 93.94 94 VAL A N 1
ATOM 701 C CA . VAL A 1 94 ? -0.693 -9.307 7.574 1.00 93.94 94 VAL A CA 1
ATOM 702 C C . VAL A 1 94 ? 0.489 -9.518 8.516 1.00 93.94 94 VAL A C 1
ATOM 704 O O . VAL A 1 94 ? 1.573 -8.992 8.271 1.00 93.94 94 VAL A O 1
ATOM 707 N N . TRP A 1 95 ? 0.323 -10.323 9.566 1.00 95.75 95 TRP A N 1
ATOM 708 C CA . TRP A 1 95 ? 1.407 -10.623 10.502 1.00 95.75 95 TRP A CA 1
ATOM 709 C C . TRP A 1 95 ? 2.542 -11.415 9.857 1.00 95.75 95 TRP A C 1
ATOM 711 O O . TRP A 1 95 ? 3.705 -11.122 10.129 1.00 95.75 95 TRP A O 1
ATOM 721 N N . ILE A 1 96 ? 2.231 -12.354 8.958 1.00 94.62 96 ILE A N 1
ATOM 722 C CA . ILE A 1 96 ? 3.242 -13.074 8.171 1.00 94.62 96 ILE A CA 1
ATOM 723 C C . ILE A 1 96 ? 4.031 -12.094 7.292 1.00 94.62 96 ILE A C 1
ATOM 725 O O . ILE A 1 96 ? 5.261 -12.150 7.275 1.00 94.62 96 ILE A O 1
ATOM 729 N N . MET A 1 97 ? 3.352 -11.164 6.610 1.00 91.12 97 MET A N 1
ATOM 730 C CA . MET A 1 97 ? 4.026 -10.139 5.803 1.00 91.12 97 MET A CA 1
ATOM 731 C C . MET A 1 97 ? 4.933 -9.241 6.656 1.00 91.12 97 MET A C 1
ATOM 733 O O . MET A 1 97 ? 6.079 -8.997 6.278 1.00 91.12 97 MET A O 1
ATOM 737 N N . ASN A 1 98 ? 4.469 -8.808 7.831 1.00 90.81 98 ASN A N 1
ATOM 738 C CA . ASN A 1 98 ? 5.273 -7.992 8.745 1.00 90.81 98 ASN A CA 1
ATOM 739 C C . ASN A 1 98 ? 6.474 -8.763 9.301 1.00 90.81 98 ASN A C 1
ATOM 741 O O . ASN A 1 98 ? 7.564 -8.203 9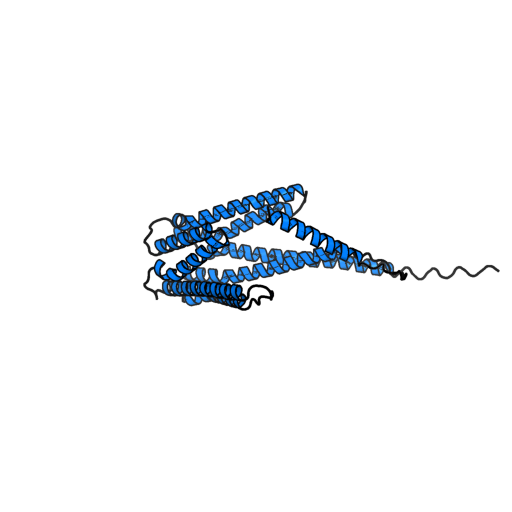.395 1.00 90.81 98 ASN A O 1
ATOM 745 N N . ALA A 1 99 ? 6.306 -10.047 9.626 1.00 92.25 99 ALA A N 1
ATOM 746 C CA . ALA A 1 99 ? 7.401 -10.907 10.061 1.00 92.25 99 ALA A CA 1
ATOM 747 C C . ALA A 1 99 ? 8.454 -11.059 8.956 1.00 92.25 99 ALA A C 1
ATOM 749 O O . ALA A 1 99 ? 9.644 -10.912 9.223 1.00 92.25 99 ALA A O 1
ATOM 750 N N . PHE A 1 100 ? 8.029 -11.266 7.704 1.00 91.38 100 PHE A N 1
ATOM 751 C CA . PHE A 1 100 ? 8.947 -11.309 6.569 1.00 91.38 100 PHE A CA 1
ATOM 752 C C . PHE A 1 100 ? 9.677 -9.974 6.391 1.00 91.38 100 PHE A C 1
ATOM 754 O O . PHE A 1 100 ? 10.904 -9.960 6.292 1.00 91.38 100 PHE A O 1
ATOM 761 N N . TYR A 1 101 ? 8.963 -8.845 6.412 1.00 88.62 101 TYR A N 1
ATOM 762 C CA . TYR A 1 101 ? 9.575 -7.516 6.345 1.00 88.62 101 TYR A CA 1
ATOM 763 C C . TYR A 1 101 ? 10.618 -7.318 7.454 1.00 88.62 101 TYR A C 1
ATOM 765 O O . TYR A 1 101 ? 11.755 -6.934 7.178 1.00 88.62 101 TYR A O 1
ATOM 773 N N . PHE A 1 102 ? 10.277 -7.685 8.689 1.00 88.69 102 PHE A N 1
ATOM 774 C CA . PHE A 1 102 ? 11.178 -7.612 9.834 1.00 88.69 102 PHE A CA 1
ATOM 775 C C . PHE A 1 102 ? 12.426 -8.490 9.653 1.00 88.69 102 PHE A C 1
ATOM 777 O O . PHE A 1 102 ? 13.549 -8.021 9.852 1.00 88.69 102 PHE A O 1
ATOM 784 N N . CYS A 1 103 ? 12.255 -9.736 9.198 1.00 90.19 103 CYS A N 1
ATOM 785 C CA . CYS A 1 103 ? 13.367 -10.632 8.891 1.00 90.19 103 CYS A CA 1
ATOM 786 C C . CYS A 1 103 ? 14.296 -10.048 7.820 1.00 90.19 103 CYS A C 1
ATOM 788 O O . CYS A 1 103 ? 15.512 -10.171 7.960 1.00 90.19 103 CYS A O 1
ATOM 790 N N . ASN A 1 104 ? 13.762 -9.389 6.787 1.00 87.69 104 ASN A N 1
ATOM 791 C CA . ASN A 1 104 ? 14.569 -8.752 5.741 1.00 87.69 104 ASN A CA 1
ATOM 792 C C . ASN A 1 104 ? 15.343 -7.538 6.269 1.00 87.69 104 ASN A C 1
ATOM 794 O O . ASN A 1 104 ? 16.545 -7.433 6.026 1.00 87.69 104 ASN A O 1
ATOM 798 N N . VAL A 1 105 ? 14.690 -6.657 7.035 1.00 84.38 105 VAL A N 1
ATOM 799 C CA . VAL A 1 105 ? 15.340 -5.485 7.653 1.00 84.38 105 VAL A CA 1
ATOM 800 C C . VAL A 1 105 ? 16.489 -5.920 8.566 1.00 84.38 105 VAL A C 1
ATOM 802 O O . VAL A 1 105 ? 17.574 -5.334 8.528 1.00 84.38 105 VAL A O 1
ATOM 805 N N . TRP A 1 106 ? 16.285 -6.982 9.348 1.00 85.25 106 TRP A N 1
ATOM 806 C CA . TRP A 1 106 ? 17.306 -7.498 10.256 1.00 85.25 106 TRP A CA 1
ATOM 807 C C . TRP A 1 106 ? 18.433 -8.243 9.527 1.00 85.25 106 TRP A C 1
ATOM 809 O O . TRP A 1 106 ? 19.609 -8.062 9.850 1.00 85.25 106 TRP A O 1
ATOM 819 N N . SER A 1 107 ? 18.087 -9.048 8.516 1.00 85.31 107 SER A N 1
ATOM 820 C CA . SER A 1 107 ? 19.042 -9.871 7.758 1.00 85.31 107 SER A CA 1
ATOM 821 C C . SER A 1 107 ? 19.852 -9.083 6.739 1.00 85.31 107 SER A C 1
ATOM 823 O O . SER A 1 107 ? 20.871 -9.596 6.273 1.00 85.31 107 SER A O 1
ATOM 825 N N . SER A 1 108 ? 19.431 -7.863 6.391 1.00 80.25 108 SER A N 1
ATOM 826 C CA . SER A 1 108 ? 20.169 -6.985 5.487 1.00 80.25 108 SER A CA 1
ATOM 827 C C . SER A 1 108 ? 21.566 -6.707 6.060 1.00 80.25 108 SER A C 1
ATOM 829 O O . SER A 1 108 ? 21.769 -5.889 6.972 1.00 80.25 108 SER A O 1
ATOM 831 N N . ARG A 1 109 ? 22.532 -7.491 5.565 1.00 66.31 109 ARG A N 1
ATOM 832 C CA . ARG A 1 109 ? 23.960 -7.363 5.841 1.00 66.31 109 ARG A CA 1
ATOM 833 C C . ARG A 1 109 ? 24.444 -6.141 5.085 1.00 66.31 109 ARG A C 1
ATOM 835 O O . ARG A 1 109 ? 24.383 -6.101 3.862 1.00 66.31 109 ARG A O 1
ATOM 842 N N . THR A 1 110 ? 24.940 -5.155 5.810 1.00 59.12 110 THR A N 1
ATOM 843 C CA . THR A 1 110 ? 25.568 -3.990 5.201 1.00 59.12 110 THR A CA 1
ATOM 844 C C . THR A 1 110 ? 26.909 -4.399 4.623 1.00 59.12 110 THR A C 1
ATOM 846 O O . THR A 1 110 ? 27.856 -4.684 5.349 1.00 59.12 110 THR A O 1
ATOM 849 N N . THR A 1 111 ? 26.965 -4.479 3.299 1.00 57.47 111 THR A N 1
ATOM 850 C CA . THR A 1 111 ? 28.154 -4.876 2.539 1.00 57.47 111 THR A CA 1
ATOM 851 C C . THR A 1 111 ? 29.194 -3.759 2.414 1.00 57.47 111 THR A C 1
ATOM 853 O O . THR A 1 111 ? 30.272 -4.007 1.885 1.00 57.47 111 THR A O 1
ATOM 856 N N . ASN A 1 112 ? 28.919 -2.554 2.925 1.00 55.75 112 ASN A N 1
ATOM 857 C CA . ASN A 1 112 ? 29.875 -1.450 2.940 1.00 55.75 112 ASN A CA 1
ATOM 858 C C . ASN A 1 112 ? 30.547 -1.338 4.310 1.00 55.75 112 ASN A C 1
ATOM 860 O O . ASN A 1 112 ? 29.969 -0.862 5.279 1.00 55.75 112 ASN A O 1
ATOM 864 N N . VAL A 1 113 ? 31.803 -1.777 4.361 1.00 57.06 113 VAL A N 1
ATOM 865 C CA . VAL A 1 113 ? 32.685 -1.784 5.544 1.00 57.06 113 VAL A CA 1
ATOM 866 C C . VAL A 1 113 ? 33.148 -0.367 5.950 1.00 57.06 113 VAL A C 1
ATOM 868 O O . VAL A 1 113 ? 33.850 -0.212 6.942 1.00 57.06 113 VAL A O 1
ATOM 871 N N . ASN A 1 114 ? 32.728 0.679 5.228 1.00 62.47 114 ASN A N 1
ATOM 872 C CA . ASN A 1 114 ? 33.217 2.050 5.412 1.00 62.47 114 ASN A CA 1
ATOM 873 C C . ASN A 1 114 ? 32.181 3.045 5.961 1.00 62.47 114 ASN A C 1
ATOM 875 O O . ASN A 1 114 ? 32.555 4.185 6.221 1.00 62.47 114 ASN A O 1
ATOM 879 N N . ASP A 1 115 ? 30.916 2.651 6.133 1.00 60.47 115 ASP A N 1
ATOM 880 C CA . ASP A 1 115 ? 29.904 3.538 6.717 1.00 60.47 115 ASP A CA 1
ATOM 881 C C . ASP A 1 115 ? 29.975 3.472 8.250 1.00 60.47 115 ASP A C 1
ATOM 883 O O . ASP A 1 115 ? 30.124 2.387 8.819 1.00 60.47 115 ASP A O 1
ATOM 887 N N . ASP A 1 116 ? 29.876 4.629 8.917 1.00 69.19 116 ASP A N 1
ATOM 888 C CA . ASP A 1 116 ? 29.945 4.779 10.375 1.00 69.19 116 ASP A CA 1
ATOM 889 C C . ASP A 1 116 ? 29.046 3.754 11.080 1.00 69.19 116 ASP A C 1
ATOM 891 O O . ASP A 1 116 ? 27.823 3.912 11.165 1.00 69.19 116 ASP A O 1
ATOM 895 N N . ILE A 1 117 ? 29.674 2.700 11.610 1.00 68.00 117 ILE A N 1
ATOM 896 C CA . ILE A 1 117 ? 29.033 1.515 12.203 1.00 68.00 117 ILE A CA 1
ATOM 897 C C . ILE A 1 117 ? 27.999 1.904 13.279 1.00 68.00 117 ILE A C 1
ATOM 899 O O . ILE A 1 117 ? 26.989 1.220 13.458 1.00 68.00 117 ILE A O 1
ATOM 903 N N . SER A 1 118 ? 28.212 3.031 13.967 1.00 73.19 118 SER A N 1
ATOM 904 C CA . SER A 1 118 ? 27.296 3.586 14.970 1.00 73.19 118 SER A CA 1
ATOM 905 C C . SER A 1 118 ? 25.979 4.102 14.374 1.00 73.19 118 SER A C 1
ATOM 907 O O . SER A 1 118 ? 24.912 3.805 14.912 1.00 73.19 118 SER A O 1
ATOM 909 N N . SER A 1 119 ? 26.025 4.827 13.253 1.00 78.69 119 SER A N 1
ATOM 910 C CA . SER A 1 119 ? 24.841 5.418 12.609 1.00 78.69 119 SER A CA 1
ATOM 911 C C . SER A 1 119 ? 23.881 4.348 12.078 1.00 78.69 119 SER A C 1
ATOM 913 O O . SER A 1 119 ? 22.662 4.436 12.250 1.00 78.69 119 SER A O 1
ATOM 915 N N . LEU A 1 120 ? 24.444 3.272 11.529 1.00 77.62 120 LEU A N 1
ATOM 916 C CA . LEU A 1 120 ? 23.694 2.146 10.997 1.00 77.62 120 LEU A CA 1
ATOM 917 C C . LEU A 1 120 ? 22.951 1.370 12.093 1.00 77.62 120 LEU A C 1
ATOM 919 O O . LEU A 1 120 ? 21.793 0.987 11.909 1.00 77.62 120 LEU A O 1
ATOM 923 N N . GLY A 1 121 ? 23.608 1.137 13.233 1.00 83.12 121 GLY A N 1
ATOM 924 C CA . GLY A 1 121 ? 22.988 0.471 14.378 1.00 83.12 121 GLY A CA 1
ATOM 925 C C . GLY A 1 121 ? 21.779 1.249 14.897 1.00 83.12 121 GLY A C 1
ATOM 926 O O . GLY A 1 121 ? 20.713 0.667 15.100 1.00 83.12 121 GLY A O 1
ATOM 927 N N . VAL A 1 122 ? 21.915 2.573 15.027 1.00 86.25 122 VAL A N 1
ATOM 928 C CA . VAL A 1 122 ? 20.827 3.458 15.475 1.00 86.25 122 VAL A CA 1
ATOM 929 C C . VAL A 1 122 ? 19.649 3.425 14.502 1.00 86.25 122 VAL A C 1
ATOM 931 O O . VAL A 1 122 ? 18.510 3.278 14.944 1.00 86.25 122 VAL A O 1
ATOM 934 N N . TYR A 1 123 ? 19.900 3.480 13.191 1.00 86.38 123 TYR A N 1
ATOM 935 C CA . TYR A 1 123 ? 18.832 3.410 12.189 1.00 86.38 123 TYR A CA 1
ATOM 936 C C . TYR A 1 123 ? 18.073 2.073 12.228 1.00 86.38 123 TYR A C 1
ATOM 938 O O . TYR A 1 123 ? 16.843 2.056 12.214 1.00 86.38 123 TYR A O 1
ATOM 946 N N . LYS A 1 124 ? 18.775 0.938 12.366 1.00 88.56 124 LYS A N 1
ATOM 947 C CA . LYS A 1 124 ? 18.127 -0.381 12.510 1.00 88.56 124 LYS A CA 1
ATOM 948 C C . LYS A 1 124 ? 17.272 -0.477 13.777 1.00 88.56 124 LYS A C 1
ATOM 950 O O . LYS A 1 124 ? 16.172 -1.034 13.733 1.00 88.56 124 LYS A O 1
ATOM 955 N N . VAL A 1 125 ? 17.751 0.071 14.896 1.00 89.69 125 VAL A N 1
ATOM 956 C CA . VAL A 1 125 ? 16.979 0.140 16.149 1.00 89.69 125 VAL A CA 1
ATOM 957 C C . VAL A 1 125 ? 15.746 1.025 15.970 1.00 89.69 125 VAL A C 1
ATOM 959 O O . VAL A 1 125 ? 14.651 0.614 16.346 1.00 89.69 125 VAL A O 1
ATOM 962 N N . PHE A 1 126 ? 15.889 2.187 15.333 1.00 90.50 126 PHE A N 1
ATOM 963 C CA . PHE A 1 126 ? 14.775 3.080 15.017 1.00 90.50 126 PHE A CA 1
ATOM 964 C C . PHE A 1 126 ? 13.704 2.383 14.165 1.00 90.50 126 PHE A C 1
ATOM 966 O O . PHE A 1 126 ? 12.535 2.353 14.551 1.00 90.50 126 PHE A O 1
ATOM 973 N N . LEU A 1 127 ? 14.098 1.717 13.073 1.00 90.12 127 LEU A N 1
ATOM 974 C CA . LEU A 1 127 ? 13.184 0.913 12.255 1.00 90.12 127 LEU A CA 1
ATOM 975 C C . LEU A 1 127 ? 12.523 -0.217 13.057 1.00 90.12 127 LEU A C 1
ATOM 977 O O . LEU A 1 127 ? 11.352 -0.534 12.846 1.00 90.12 127 LEU A O 1
ATOM 981 N N . THR A 1 128 ? 13.248 -0.837 13.986 1.00 91.06 128 THR A N 1
ATOM 982 C CA . THR A 1 128 ? 12.696 -1.883 14.858 1.00 91.06 128 THR A CA 1
ATOM 983 C C . THR A 1 128 ? 11.613 -1.321 15.778 1.00 91.06 128 THR A C 1
ATOM 985 O O . THR A 1 128 ? 10.530 -1.899 15.860 1.00 91.06 128 THR A O 1
ATOM 988 N N . ILE A 1 129 ? 11.856 -0.168 16.408 1.00 93.38 129 ILE A N 1
ATOM 989 C CA . ILE A 1 129 ? 10.874 0.526 17.257 1.00 93.38 129 ILE A CA 1
ATOM 990 C C . ILE A 1 129 ? 9.606 0.847 16.458 1.00 93.38 129 ILE A C 1
ATOM 992 O O . ILE A 1 129 ? 8.501 0.551 16.911 1.00 93.38 129 ILE A O 1
ATOM 996 N N . MET A 1 130 ? 9.762 1.377 15.244 1.00 93.06 130 MET A N 1
ATOM 997 C CA . MET A 1 130 ? 8.649 1.670 14.340 1.00 93.06 130 MET A CA 1
ATOM 998 C C . MET A 1 130 ? 7.794 0.440 14.026 1.00 93.06 130 MET A C 1
ATOM 1000 O O . MET A 1 130 ? 6.567 0.492 14.108 1.00 93.06 130 MET A O 1
ATOM 1004 N N . ASN A 1 131 ? 8.435 -0.688 13.714 1.00 92.06 131 ASN A N 1
ATOM 1005 C CA . ASN A 1 131 ? 7.729 -1.940 13.443 1.00 92.06 131 ASN A CA 1
ATOM 1006 C C . ASN A 1 131 ? 6.983 -2.462 14.678 1.00 92.06 131 ASN A C 1
ATOM 1008 O O . ASN A 1 131 ? 5.853 -2.935 14.555 1.00 92.06 131 ASN A O 1
ATOM 1012 N N . VAL A 1 132 ? 7.580 -2.351 15.869 1.00 94.69 132 VAL A N 1
ATOM 1013 C CA . VAL A 1 132 ? 6.924 -2.745 17.124 1.00 94.69 132 VAL A CA 1
ATOM 1014 C C . VAL A 1 132 ? 5.691 -1.879 17.387 1.00 94.69 132 VAL A C 1
ATOM 1016 O O . VAL A 1 132 ? 4.643 -2.419 17.736 1.00 94.69 132 VAL A O 1
ATOM 1019 N N . LEU A 1 133 ? 5.764 -0.563 17.163 1.00 96.56 133 LEU A N 1
ATOM 1020 C CA . LEU A 1 133 ? 4.610 0.339 17.297 1.00 96.56 133 LEU A CA 1
ATOM 1021 C C . LEU A 1 133 ? 3.476 -0.022 16.324 1.00 96.56 133 LEU A C 1
ATOM 1023 O O . LEU A 1 133 ? 2.301 -0.051 16.711 1.00 96.56 133 LEU A O 1
ATOM 1027 N N . LEU A 1 134 ? 3.816 -0.353 15.076 1.00 94.44 134 LEU A N 1
ATOM 1028 C CA . LEU A 1 134 ? 2.836 -0.783 14.079 1.00 94.44 134 LEU A CA 1
ATOM 1029 C C . LEU A 1 134 ? 2.197 -2.133 14.448 1.00 94.44 134 LEU A C 1
ATOM 1031 O O . LEU A 1 134 ? 0.983 -2.294 14.320 1.00 94.44 134 LEU A O 1
ATOM 1035 N N . LEU A 1 135 ? 2.983 -3.087 14.955 1.00 95.69 135 LEU A N 1
ATOM 1036 C CA . LEU A 1 135 ? 2.470 -4.371 15.437 1.00 95.69 135 LEU A CA 1
ATOM 1037 C C . LEU A 1 135 ? 1.531 -4.186 16.636 1.00 95.69 135 LEU A C 1
ATOM 1039 O O . LEU A 1 135 ? 0.446 -4.765 16.659 1.00 95.69 135 LEU A O 1
ATOM 1043 N N . MET A 1 136 ? 1.905 -3.337 17.597 1.00 96.94 136 MET A N 1
ATOM 1044 C CA . MET A 1 136 ? 1.054 -3.003 18.745 1.00 96.94 136 MET A CA 1
ATOM 1045 C C . MET A 1 136 ? -0.274 -2.387 18.299 1.00 96.94 136 MET A C 1
ATOM 1047 O O . MET A 1 136 ? -1.328 -2.774 18.802 1.00 96.94 136 MET A O 1
ATOM 1051 N N . THR A 1 137 ? -0.241 -1.505 17.296 1.00 96.88 137 THR A N 1
ATOM 1052 C CA . THR A 1 137 ? -1.455 -0.950 16.676 1.00 96.88 137 THR A CA 1
ATOM 1053 C C . THR A 1 137 ? -2.351 -2.060 16.132 1.00 96.88 137 THR A C 1
ATOM 1055 O O . THR A 1 137 ? -3.542 -2.095 16.432 1.00 96.88 137 THR A O 1
ATOM 1058 N N . GLN A 1 138 ? -1.796 -2.992 15.353 1.00 96.50 138 GLN A N 1
ATOM 1059 C CA . GLN A 1 138 ? -2.574 -4.088 14.769 1.00 96.50 138 GLN A CA 1
ATOM 1060 C C . GLN A 1 138 ? -3.210 -4.971 15.846 1.00 96.50 138 GLN A C 1
ATOM 1062 O O . GLN A 1 138 ? -4.379 -5.328 15.722 1.00 96.50 138 GLN A O 1
ATOM 1067 N N . ILE A 1 139 ? -2.472 -5.282 16.916 1.00 97.12 139 ILE A N 1
ATOM 1068 C CA . ILE A 1 139 ? -2.988 -6.065 18.045 1.00 97.12 139 ILE A CA 1
ATOM 1069 C C . ILE A 1 139 ? -4.149 -5.326 18.723 1.00 97.12 139 ILE A C 1
ATOM 1071 O O . ILE A 1 139 ? -5.200 -5.925 18.944 1.00 97.12 139 ILE A O 1
ATOM 1075 N N . PHE A 1 140 ? -4.008 -4.031 19.016 1.00 97.69 140 PHE A N 1
ATOM 1076 C CA . PHE A 1 140 ? -5.077 -3.247 19.647 1.00 97.69 140 PHE A CA 1
ATOM 1077 C C . PHE A 1 140 ? -6.317 -3.121 18.766 1.00 97.69 140 PHE A C 1
ATOM 1079 O O . PHE A 1 140 ? -7.430 -3.258 19.274 1.00 97.69 140 PHE A O 1
ATOM 1086 N N . ILE A 1 141 ? -6.147 -2.933 17.455 1.00 96.00 141 ILE A N 1
ATOM 1087 C CA . ILE A 1 141 ? -7.265 -2.919 16.507 1.00 96.00 141 ILE A CA 1
ATOM 1088 C C . ILE A 1 141 ? -7.966 -4.277 16.472 1.00 96.00 141 ILE A C 1
ATOM 1090 O O . ILE A 1 141 ? -9.189 -4.317 16.562 1.00 96.00 141 ILE A O 1
ATOM 1094 N N . VAL A 1 142 ? -7.228 -5.388 16.420 1.00 97.12 142 VAL A N 1
ATOM 1095 C CA . VAL A 1 142 ? -7.816 -6.737 16.472 1.00 97.12 142 VAL A CA 1
ATOM 1096 C C . VAL A 1 142 ? -8.605 -6.949 17.767 1.00 97.12 142 VAL A C 1
ATOM 1098 O O . VAL A 1 142 ? -9.765 -7.349 17.710 1.00 97.12 142 VAL A O 1
ATOM 1101 N N . LEU A 1 143 ? -8.028 -6.613 18.925 1.00 96.81 143 LEU A N 1
ATOM 1102 C CA . LEU A 1 143 ? -8.708 -6.740 20.221 1.00 96.81 143 LEU A CA 1
ATOM 1103 C C . LEU A 1 143 ? -9.961 -5.863 20.308 1.00 96.81 143 LEU A C 1
ATOM 1105 O O . LEU A 1 143 ? -10.970 -6.278 20.883 1.00 96.81 143 LEU A O 1
ATOM 1109 N N . LYS A 1 144 ? -9.907 -4.659 19.731 1.00 95.75 144 LYS A N 1
ATOM 1110 C CA . LYS A 1 144 ? -11.051 -3.751 19.655 1.00 95.75 144 LYS A CA 1
ATOM 1111 C C . LYS A 1 144 ? -12.153 -4.310 18.757 1.00 95.75 144 LYS A C 1
ATOM 1113 O O . LYS A 1 144 ? -13.317 -4.275 19.148 1.00 95.75 144 LYS A O 1
ATOM 1118 N N . LEU A 1 145 ? -11.795 -4.849 17.594 1.00 94.50 145 LEU A N 1
ATOM 1119 C CA . LEU A 1 145 ? -12.734 -5.451 16.647 1.00 94.50 145 LEU A CA 1
ATOM 1120 C C . LEU A 1 145 ? -13.366 -6.747 17.183 1.00 94.50 145 LEU A C 1
ATOM 1122 O O . LEU A 1 145 ? -14.532 -7.012 16.900 1.00 94.50 145 LEU A O 1
ATOM 1126 N N . ASP A 1 146 ? -12.636 -7.531 17.983 1.00 95.56 146 ASP A N 1
ATOM 1127 C CA . ASP A 1 146 ? -13.166 -8.710 18.689 1.00 95.56 146 ASP A CA 1
ATOM 1128 C C . ASP A 1 146 ? -14.068 -8.334 19.887 1.00 95.56 146 ASP A C 1
ATOM 1130 O O . ASP A 1 146 ? -14.656 -9.212 20.514 1.00 95.56 146 ASP A O 1
ATOM 1134 N N . GLY A 1 147 ? -14.195 -7.044 20.226 1.00 94.56 147 GLY A N 1
ATOM 1135 C CA . GLY A 1 147 ? -14.998 -6.576 21.362 1.00 94.56 147 GLY A CA 1
ATOM 1136 C C . GLY A 1 147 ? -14.350 -6.802 22.733 1.00 94.56 147 GLY A C 1
ATOM 1137 O O . GLY A 1 147 ? -14.967 -6.518 23.756 1.00 94.56 147 GLY A O 1
ATOM 1138 N N . ASN A 1 148 ? -13.094 -7.257 22.769 1.00 95.94 148 ASN A N 1
ATOM 1139 C CA . ASN A 1 148 ? -12.343 -7.510 24.003 1.00 95.94 148 ASN A CA 1
ATOM 1140 C C . ASN A 1 148 ? -11.782 -6.225 24.638 1.00 95.94 148 ASN A C 1
ATOM 1142 O O . ASN A 1 148 ? -11.316 -6.250 25.776 1.00 95.94 148 ASN A O 1
ATOM 1146 N N . LEU A 1 149 ? -11.812 -5.101 23.912 1.00 95.12 149 LEU A N 1
ATOM 1147 C CA . LEU A 1 149 ? -11.306 -3.807 24.365 1.00 95.12 149 LEU A CA 1
ATOM 1148 C C . LEU A 1 149 ? -12.429 -2.758 24.397 1.00 95.12 149 LEU A C 1
ATOM 1150 O O . LEU A 1 149 ? -12.992 -2.386 23.364 1.00 95.12 149 LEU A O 1
ATOM 1154 N N . SER A 1 150 ? -12.729 -2.230 25.586 1.00 95.25 150 SER A N 1
ATOM 1155 C CA . SER A 1 150 ? -13.772 -1.211 25.790 1.00 95.25 150 SER A CA 1
ATOM 1156 C C . SER A 1 150 ? -13.336 0.216 25.431 1.00 95.25 150 SER A C 1
ATOM 1158 O O . SER A 1 150 ? -14.162 1.123 25.417 1.00 95.25 150 SER A O 1
ATOM 1160 N N . TRP A 1 151 ? -12.058 0.434 25.118 1.00 95.19 151 TRP A N 1
ATOM 1161 C CA . TRP A 1 151 ? -11.496 1.755 24.811 1.00 95.19 151 TRP A CA 1
ATOM 1162 C C . TRP A 1 151 ? -12.062 2.343 23.519 1.00 95.19 151 TRP A C 1
ATOM 1164 O O . TRP A 1 151 ? -12.487 1.596 22.644 1.00 95.19 151 TRP A O 1
ATOM 1174 N N . THR A 1 152 ? -12.032 3.665 23.355 1.00 94.62 152 THR A N 1
ATOM 1175 C CA . THR A 1 152 ? -12.398 4.283 22.067 1.00 94.62 152 THR A CA 1
ATOM 1176 C C . THR A 1 152 ? -11.359 3.951 20.987 1.00 94.62 152 THR A C 1
ATOM 1178 O O . THR A 1 152 ? -10.216 3.593 21.304 1.00 94.62 152 THR A O 1
ATOM 1181 N N . VAL A 1 153 ? -11.729 4.056 19.709 1.00 94.50 153 VAL A N 1
ATOM 1182 C CA . VAL A 1 153 ? -10.817 3.762 18.590 1.00 94.50 153 VAL A CA 1
ATOM 1183 C C . VAL A 1 153 ? -9.604 4.689 18.617 1.00 94.50 153 VAL A C 1
ATOM 1185 O O . VAL A 1 153 ? -8.482 4.231 18.402 1.00 94.50 153 VAL A O 1
ATOM 1188 N N . VAL A 1 154 ? -9.793 5.960 18.984 1.00 94.44 154 VAL A N 1
ATOM 1189 C CA . VAL A 1 154 ? -8.687 6.920 19.158 1.00 94.44 154 VAL A CA 1
ATOM 1190 C C . VAL A 1 154 ? -7.644 6.420 20.171 1.00 94.44 154 VAL A C 1
ATOM 1192 O O . VAL A 1 154 ? -6.446 6.499 19.904 1.00 94.44 154 VAL A O 1
ATOM 1195 N N . HIS A 1 155 ? -8.073 5.855 21.305 1.00 94.38 155 HIS A N 1
ATOM 1196 C CA . HIS A 1 155 ? -7.151 5.320 22.316 1.00 94.38 155 HIS A CA 1
ATOM 1197 C C . HIS A 1 155 ? -6.424 4.060 21.827 1.00 94.38 155 HIS A C 1
ATOM 1199 O O . HIS A 1 155 ? -5.229 3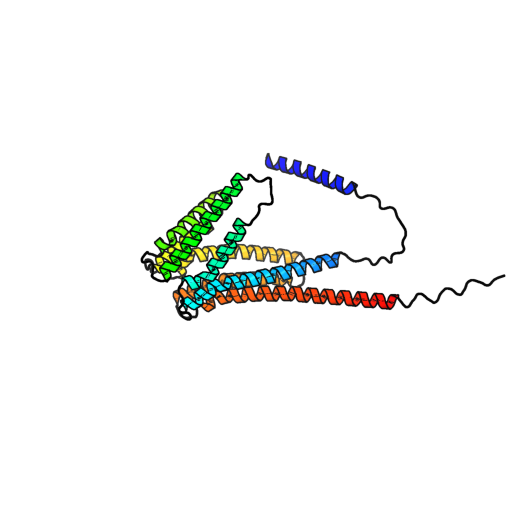.899 22.076 1.00 94.38 155 HIS A O 1
ATOM 1205 N N . ALA A 1 156 ? -7.112 3.183 21.090 1.00 96.00 156 ALA A N 1
ATOM 1206 C CA . ALA A 1 156 ? -6.485 2.006 20.484 1.00 96.00 156 ALA A CA 1
ATOM 1207 C C . ALA A 1 156 ? -5.408 2.379 19.441 1.00 96.00 156 ALA A C 1
ATOM 1209 O O . ALA A 1 156 ? -4.484 1.603 19.203 1.00 96.00 156 ALA A O 1
ATOM 1210 N N . LEU A 1 157 ? -5.490 3.579 18.855 1.00 96.31 157 LEU A N 1
ATOM 1211 C CA . LEU A 1 157 ? -4.550 4.105 17.861 1.00 96.31 157 LEU A CA 1
ATOM 1212 C C . LEU A 1 157 ? -3.366 4.889 18.457 1.00 96.31 157 LEU A C 1
ATOM 1214 O O . LEU A 1 157 ? -2.540 5.392 17.699 1.00 96.31 157 LEU A O 1
ATOM 1218 N N . ILE A 1 158 ? -3.212 4.969 19.785 1.00 96.50 158 ILE A N 1
ATOM 1219 C CA . ILE A 1 158 ? -2.068 5.664 20.412 1.00 96.50 158 ILE A CA 1
ATOM 1220 C C . ILE A 1 158 ? -0.707 5.192 19.858 1.00 96.50 158 ILE A C 1
ATOM 1222 O O . ILE A 1 158 ? 0.089 6.055 19.479 1.00 96.50 158 ILE A O 1
ATOM 1226 N N . PRO A 1 159 ? -0.412 3.877 19.731 1.00 97.75 159 PRO A N 1
ATOM 1227 C CA . PRO A 1 159 ? 0.869 3.437 19.174 1.00 97.75 159 PRO A CA 1
ATOM 1228 C C . PRO A 1 159 ? 1.082 3.910 17.729 1.00 97.75 159 PRO A C 1
ATOM 1230 O O . PRO A 1 159 ? 2.204 4.242 17.350 1.00 97.75 159 PRO A O 1
ATOM 1233 N N . PHE A 1 160 ? 0.005 4.009 16.946 1.00 96.75 160 PHE A N 1
ATOM 1234 C CA . PHE A 1 160 ? 0.043 4.519 15.579 1.00 96.75 160 PHE A CA 1
ATOM 1235 C C . PHE A 1 160 ? 0.359 6.016 15.534 1.00 96.75 160 PHE A C 1
ATOM 1237 O O . PHE A 1 160 ? 1.168 6.447 14.716 1.00 96.75 160 PHE A O 1
ATOM 1244 N N . PHE A 1 161 ? -0.216 6.817 16.434 1.00 96.69 161 PHE A N 1
ATOM 1245 C CA . PHE A 1 161 ? 0.104 8.245 16.510 1.00 96.69 161 PHE A CA 1
ATOM 1246 C C . PHE A 1 161 ? 1.550 8.496 16.941 1.00 96.69 161 PHE A C 1
ATOM 1248 O O . PHE A 1 161 ? 2.185 9.413 16.424 1.00 96.69 161 PHE A O 1
ATOM 1255 N N . VAL A 1 162 ? 2.100 7.664 17.831 1.00 97.44 162 VAL A N 1
ATOM 1256 C CA . VAL A 1 162 ? 3.533 7.714 18.169 1.00 97.44 162 VAL A CA 1
ATOM 1257 C C . VAL A 1 162 ? 4.385 7.358 16.946 1.00 97.44 162 VAL A C 1
ATOM 1259 O O . VAL A 1 162 ? 5.349 8.065 16.657 1.00 97.44 162 VAL A O 1
ATOM 1262 N N . TYR A 1 163 ? 4.008 6.315 16.200 1.00 96.50 163 TYR A N 1
ATOM 1263 C CA . TYR A 1 163 ? 4.672 5.927 14.951 1.00 96.50 163 TYR A CA 1
ATOM 1264 C C . TYR A 1 163 ? 4.676 7.071 13.920 1.00 96.50 163 TYR A C 1
ATOM 1266 O O . TYR A 1 163 ? 5.744 7.474 13.459 1.00 96.50 163 TYR A O 1
ATOM 1274 N N . GLU A 1 164 ? 3.515 7.655 13.607 1.00 94.94 164 GLU A N 1
ATOM 1275 C CA . GLU A 1 164 ? 3.427 8.765 12.646 1.00 94.94 164 GLU A CA 1
ATOM 1276 C C . GLU A 1 164 ? 4.120 10.035 13.166 1.00 94.94 164 GLU A C 1
ATOM 1278 O O . GLU A 1 164 ? 4.695 10.783 12.382 1.00 94.94 164 GLU A O 1
ATOM 1283 N N . GLY A 1 165 ? 4.126 10.280 14.481 1.00 94.56 165 GLY A N 1
ATOM 1284 C CA . GLY A 1 165 ? 4.860 11.395 15.082 1.00 94.56 165 GLY A CA 1
ATOM 1285 C C . GLY A 1 165 ? 6.372 11.270 14.888 1.00 94.56 165 GLY A C 1
ATOM 1286 O O . GLY A 1 165 ? 7.033 12.237 14.507 1.00 94.56 165 GLY A O 1
ATOM 1287 N N . LEU A 1 166 ? 6.924 10.071 15.077 1.00 93.38 166 LEU A N 1
ATOM 1288 C CA . LEU A 1 166 ? 8.333 9.804 14.791 1.00 93.38 166 LEU A CA 1
ATOM 1289 C C . LEU A 1 166 ? 8.633 9.890 13.280 1.00 93.38 166 LEU A C 1
ATOM 1291 O O . LEU A 1 166 ? 9.665 10.441 12.895 1.00 93.38 166 LEU A O 1
ATOM 1295 N N . ALA A 1 167 ? 7.724 9.413 12.424 1.00 92.12 167 ALA A N 1
ATOM 1296 C CA . ALA A 1 167 ? 7.852 9.540 10.970 1.00 92.12 167 ALA A CA 1
ATOM 1297 C C . ALA A 1 167 ? 7.776 11.007 10.510 1.00 92.12 167 ALA A C 1
ATOM 1299 O O . ALA A 1 167 ? 8.453 11.399 9.562 1.00 92.12 167 ALA A O 1
ATOM 1300 N N . LEU A 1 168 ? 6.991 11.845 11.194 1.00 93.25 168 LEU A N 1
ATOM 1301 C CA . LEU A 1 168 ? 6.918 13.282 10.936 1.00 93.25 168 LEU A CA 1
ATOM 1302 C C . LEU A 1 168 ? 8.236 13.975 11.281 1.00 93.25 168 LEU A C 1
ATOM 1304 O O . LEU A 1 168 ? 8.696 14.818 10.515 1.00 93.25 168 LEU A O 1
ATOM 1308 N N . VAL A 1 169 ? 8.857 13.606 12.405 1.00 91.38 169 VAL A N 1
ATOM 1309 C CA . VAL A 1 169 ? 10.193 14.093 12.774 1.00 91.38 169 VAL A CA 1
ATOM 1310 C C . VAL A 1 169 ? 11.191 13.732 11.672 1.00 91.38 169 VAL A C 1
ATOM 1312 O O . VAL A 1 169 ? 11.848 14.621 11.133 1.00 91.38 169 VAL A O 1
ATOM 1315 N N . GLU A 1 170 ? 11.243 12.465 11.257 1.00 89.12 170 GLU A N 1
ATOM 1316 C CA . GLU A 1 170 ? 12.102 12.025 10.150 1.00 89.12 170 GLU A CA 1
ATOM 1317 C C . GLU A 1 170 ? 11.829 12.820 8.861 1.00 89.12 170 GLU A C 1
ATOM 1319 O O . GLU A 1 170 ? 12.753 13.342 8.228 1.00 89.12 170 GLU A O 1
ATOM 1324 N N . ALA A 1 171 ? 10.555 12.986 8.501 1.00 88.50 171 ALA A N 1
ATOM 1325 C CA . ALA A 1 171 ? 10.159 13.682 7.287 1.00 88.50 171 ALA A CA 1
ATOM 1326 C C . ALA A 1 171 ? 10.584 15.158 7.292 1.00 88.50 171 ALA A C 1
ATOM 1328 O O . ALA A 1 171 ? 11.092 15.638 6.275 1.00 88.50 171 ALA A O 1
ATOM 1329 N N . CYS A 1 172 ? 10.415 15.851 8.422 1.00 88.06 172 CYS A N 1
ATOM 1330 C CA . CYS A 1 172 ? 10.778 17.257 8.597 1.00 88.06 172 CYS A CA 1
ATOM 1331 C C . CYS A 1 172 ? 12.291 17.494 8.537 1.00 88.06 172 CYS A C 1
ATOM 1333 O O . CYS A 1 172 ? 12.716 18.488 7.952 1.00 88.06 172 CYS A O 1
ATOM 1335 N N . PHE A 1 173 ? 13.099 16.606 9.125 1.00 86.00 173 PHE A N 1
ATOM 1336 C CA . PHE A 1 173 ? 14.552 16.797 9.189 1.00 86.00 173 PHE A CA 1
ATOM 1337 C C . PHE A 1 173 ? 15.296 16.280 7.954 1.00 86.00 173 PHE A C 1
ATOM 1339 O O . PHE A 1 173 ? 16.316 16.862 7.591 1.00 86.00 173 PHE A O 1
ATOM 1346 N N . LEU A 1 174 ? 14.816 15.208 7.313 1.00 81.88 174 LEU A N 1
ATOM 1347 C CA . LEU A 1 174 ? 15.573 14.519 6.259 1.00 81.88 174 LEU A CA 1
ATOM 1348 C C . LEU A 1 174 ? 14.996 14.710 4.854 1.00 81.88 174 LEU A C 1
ATOM 1350 O O . LEU A 1 174 ? 15.747 14.932 3.908 1.00 81.88 174 LEU A O 1
ATOM 1354 N N . SER A 1 175 ? 13.676 14.588 4.698 1.00 76.62 175 SER A N 1
ATOM 1355 C CA . SER A 1 175 ? 13.057 14.416 3.370 1.00 76.62 175 SER A CA 1
ATOM 1356 C C . SER A 1 175 ? 12.364 15.664 2.817 1.00 76.62 175 SER A C 1
ATOM 1358 O O . SER A 1 175 ? 12.110 15.744 1.618 1.00 76.62 175 SER A O 1
ATOM 1360 N N . GLY A 1 176 ? 11.988 16.609 3.684 1.00 78.38 176 GLY A N 1
ATOM 1361 C CA . GLY A 1 176 ? 11.156 17.761 3.326 1.00 78.38 176 GLY A CA 1
ATOM 1362 C C . GLY A 1 176 ? 9.695 17.423 2.980 1.00 78.38 176 GLY A C 1
ATOM 1363 O O . GLY A 1 176 ? 8.919 18.336 2.710 1.00 78.38 176 GLY A O 1
ATOM 1364 N N . ASN A 1 177 ? 9.278 16.150 3.010 1.00 80.31 177 ASN A N 1
ATOM 1365 C CA . ASN A 1 177 ? 7.924 15.721 2.641 1.00 80.31 177 ASN A CA 1
ATOM 1366 C C . ASN A 1 177 ? 7.003 15.525 3.862 1.00 80.31 177 ASN A C 1
ATOM 1368 O O . ASN A 1 177 ? 6.476 14.439 4.112 1.00 80.31 177 ASN A O 1
ATOM 1372 N N . SER A 1 178 ? 6.801 16.582 4.648 1.00 89.88 178 SER A N 1
ATOM 1373 C CA . SER A 1 178 ? 5.943 16.548 5.844 1.00 89.88 178 SER A CA 1
ATOM 1374 C C . SER A 1 178 ? 4.443 16.520 5.521 1.00 89.88 178 SER A C 1
ATOM 1376 O O . SER A 1 178 ? 3.657 15.967 6.290 1.00 89.88 178 SER A O 1
ATOM 1378 N N . ILE A 1 179 ? 4.037 17.059 4.365 1.00 90.50 179 ILE A N 1
ATOM 1379 C CA . ILE A 1 179 ? 2.624 17.198 3.971 1.00 90.50 179 ILE A CA 1
ATOM 1380 C C . ILE A 1 179 ? 1.922 15.836 3.930 1.00 90.50 179 ILE A C 1
ATOM 1382 O O . ILE A 1 179 ? 0.830 15.691 4.477 1.00 90.50 179 ILE A O 1
ATOM 1386 N N . GLY A 1 180 ? 2.556 14.819 3.335 1.00 90.75 180 GLY A N 1
ATOM 1387 C CA . GLY A 1 180 ? 1.966 13.481 3.244 1.00 90.75 180 GLY A CA 1
ATOM 1388 C C . GLY A 1 180 ? 1.720 12.841 4.613 1.00 90.75 180 GLY A C 1
ATOM 1389 O O . GLY A 1 180 ? 0.681 12.222 4.822 1.00 90.75 180 GLY A O 1
ATOM 1390 N N . VAL A 1 181 ? 2.645 13.030 5.559 1.00 92.31 181 VAL A N 1
ATOM 1391 C CA . VAL A 1 181 ? 2.519 12.516 6.933 1.00 92.31 181 VAL A CA 1
ATOM 1392 C C . VAL A 1 181 ? 1.368 13.208 7.664 1.00 92.31 181 VAL A C 1
ATOM 1394 O O . VAL A 1 181 ? 0.519 12.545 8.255 1.00 92.31 181 VAL A O 1
ATOM 1397 N N . ILE A 1 182 ? 1.284 14.537 7.556 1.00 94.25 182 ILE A N 1
ATOM 1398 C CA . ILE A 1 182 ? 0.219 15.328 8.186 1.00 94.25 182 ILE A CA 1
ATOM 1399 C C . ILE A 1 182 ? -1.155 14.899 7.658 1.00 94.25 182 ILE A C 1
ATOM 1401 O O . ILE A 1 182 ? -2.062 14.653 8.453 1.00 94.25 182 ILE A O 1
ATOM 1405 N N . LEU A 1 183 ? -1.306 14.746 6.337 1.00 94.81 183 LEU A N 1
ATOM 1406 C CA . LEU A 1 183 ? -2.565 14.292 5.740 1.00 94.81 183 LEU A CA 1
ATOM 1407 C C . LEU A 1 183 ? -2.976 12.902 6.250 1.00 94.81 183 LEU A C 1
ATOM 1409 O O . LEU A 1 183 ? -4.157 12.695 6.525 1.00 94.81 183 LEU A O 1
ATOM 1413 N N . ARG A 1 184 ? -2.029 11.971 6.442 1.00 94.12 184 ARG A N 1
ATOM 1414 C CA . ARG A 1 184 ? -2.323 10.647 7.022 1.00 94.12 184 ARG A CA 1
ATOM 1415 C C . ARG A 1 184 ? -2.759 10.725 8.482 1.00 94.12 184 ARG A C 1
ATOM 1417 O O . ARG A 1 184 ? -3.741 10.079 8.841 1.00 94.12 184 ARG A O 1
ATOM 1424 N N . ILE A 1 185 ? -2.084 11.528 9.307 1.00 95.00 185 ILE A N 1
ATOM 1425 C CA . ILE A 1 185 ? -2.469 11.721 10.715 1.00 95.00 185 ILE A CA 1
ATOM 1426 C C . ILE A 1 185 ? -3.900 12.263 10.792 1.00 95.00 185 ILE A C 1
ATOM 1428 O O . ILE A 1 185 ? -4.740 11.691 11.488 1.00 95.00 185 ILE A O 1
ATOM 1432 N N . VAL A 1 186 ? -4.198 13.321 10.030 1.00 96.44 186 VAL A N 1
ATOM 1433 C CA . VAL A 1 186 ? -5.543 13.914 9.978 1.00 96.44 186 VAL A CA 1
ATOM 1434 C C . VAL A 1 186 ? -6.568 12.885 9.495 1.00 96.44 186 VAL A C 1
ATOM 1436 O O . VAL A 1 186 ? -7.623 12.748 10.111 1.00 96.44 186 VAL A O 1
ATOM 1439 N N . GLN A 1 187 ? -6.252 12.110 8.451 1.00 96.62 187 GLN A N 1
ATOM 1440 C CA . GLN A 1 187 ? -7.134 11.062 7.929 1.00 96.62 187 GLN A CA 1
ATOM 1441 C C . GLN A 1 187 ? -7.504 10.026 8.994 1.00 96.62 187 GLN A C 1
ATOM 1443 O O . GLN A 1 187 ? -8.674 9.661 9.118 1.00 96.62 187 GLN A O 1
ATOM 1448 N N . VAL A 1 188 ? -6.520 9.545 9.755 1.00 95.81 188 VAL A N 1
ATOM 1449 C CA . VAL A 1 188 ? -6.740 8.523 10.785 1.00 95.81 188 VAL A CA 1
ATOM 1450 C C . VAL A 1 188 ? -7.539 9.083 11.958 1.00 95.81 188 VAL A C 1
ATOM 1452 O O . VAL A 1 188 ? -8.433 8.396 12.450 1.00 95.81 188 VAL A O 1
ATOM 1455 N N . ILE A 1 189 ? -7.299 10.337 12.356 1.00 95.88 189 ILE A N 1
ATOM 1456 C CA . ILE A 1 189 ? -8.101 11.011 13.388 1.00 95.88 189 ILE A CA 1
ATOM 1457 C C . ILE A 1 189 ? -9.563 11.133 12.944 1.00 95.88 189 ILE A C 1
ATOM 1459 O O . ILE A 1 189 ? -10.456 10.759 13.700 1.00 95.88 189 ILE A O 1
ATOM 1463 N N . LEU A 1 190 ? -9.821 11.601 11.717 1.00 96.88 190 LEU A N 1
ATOM 1464 C CA . LEU A 1 190 ? -11.186 11.739 11.199 1.00 96.88 190 LEU A CA 1
ATOM 1465 C C . LEU A 1 190 ? -11.907 10.388 11.122 1.00 96.88 190 LEU A C 1
ATOM 1467 O O . LEU A 1 190 ? -13.069 10.298 11.516 1.00 96.88 190 LEU A O 1
ATOM 1471 N N . ILE A 1 191 ? -11.222 9.329 10.670 1.00 96.12 191 ILE A N 1
ATOM 1472 C CA . ILE A 1 191 ? -11.787 7.970 10.649 1.00 96.12 191 ILE A CA 1
ATOM 1473 C C . ILE A 1 191 ? -12.105 7.504 12.071 1.00 96.12 191 ILE A C 1
ATOM 1475 O O . ILE A 1 191 ? -13.203 7.010 12.309 1.00 96.12 191 ILE A O 1
ATOM 1479 N N . ALA A 1 192 ? -11.181 7.673 13.019 1.00 95.38 192 ALA A N 1
ATOM 1480 C CA . ALA A 1 192 ? -11.380 7.237 14.398 1.00 95.38 192 ALA A CA 1
ATOM 1481 C C . ALA A 1 192 ? -12.562 7.960 15.058 1.00 95.38 192 ALA A C 1
ATOM 1483 O O . ALA A 1 192 ? -13.435 7.308 15.623 1.00 95.38 192 ALA A O 1
ATOM 1484 N N . LEU A 1 193 ? -12.642 9.285 14.907 1.00 95.56 193 LEU A N 1
ATOM 1485 C CA . LEU A 1 193 ? -13.753 10.090 15.419 1.00 95.56 193 LEU A CA 1
ATOM 1486 C C . LEU A 1 193 ? -15.089 9.715 14.766 1.00 95.56 193 LEU A C 1
ATOM 1488 O O . LEU A 1 193 ? -16.113 9.680 15.450 1.00 95.56 193 LEU A O 1
ATOM 1492 N N . LYS A 1 194 ? -15.086 9.404 13.462 1.00 96.31 194 LYS A N 1
ATOM 1493 C CA . LYS A 1 194 ? -16.282 8.940 12.751 1.00 96.31 194 LYS A CA 1
ATOM 1494 C C . LYS A 1 194 ? -16.754 7.582 13.262 1.00 96.31 194 LYS A C 1
ATOM 1496 O O . LYS A 1 194 ? -17.944 7.408 13.507 1.00 96.31 194 LYS A O 1
ATOM 1501 N N . VAL A 1 195 ? -15.835 6.634 13.442 1.00 94.06 195 VAL A N 1
ATOM 1502 C CA . VAL A 1 195 ? -16.148 5.289 13.951 1.00 94.06 195 VAL A CA 1
ATOM 1503 C C . VAL A 1 195 ? -16.596 5.334 15.414 1.00 94.06 195 VAL A C 1
ATOM 1505 O O . VAL A 1 195 ? -17.496 4.590 15.791 1.00 94.06 195 VAL A O 1
ATOM 1508 N N . ASP A 1 196 ? -16.029 6.233 16.219 1.00 93.69 196 ASP A N 1
ATOM 1509 C CA . ASP A 1 196 ? -16.443 6.461 17.609 1.00 93.69 196 ASP A CA 1
ATOM 1510 C C . ASP A 1 196 ? -17.799 7.197 17.723 1.00 93.69 196 ASP A C 1
ATOM 1512 O O . ASP A 1 196 ? -18.283 7.419 18.831 1.00 93.69 196 ASP A O 1
ATOM 1516 N N . GLY A 1 197 ? -18.425 7.592 16.605 1.00 93.69 197 GLY A N 1
ATOM 1517 C CA . GLY A 1 197 ? -19.714 8.294 16.597 1.00 93.69 197 GLY A CA 1
ATOM 1518 C C . GLY A 1 197 ? -19.634 9.759 17.039 1.00 93.69 197 GL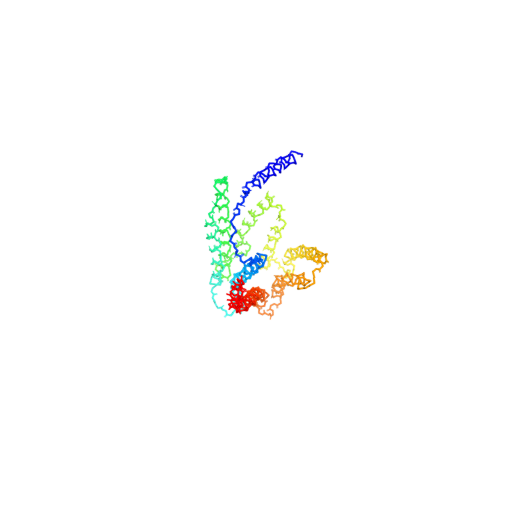Y A C 1
ATOM 1519 O O . GLY A 1 197 ? -20.655 10.357 17.352 1.00 93.69 197 GLY A O 1
ATOM 1520 N N . SER A 1 198 ? -18.432 10.345 17.078 1.00 95.06 198 SER A N 1
ATOM 1521 C CA . SER A 1 198 ? -18.231 11.761 17.434 1.00 95.06 198 SER A CA 1
ATOM 1522 C C . SER A 1 198 ? -18.440 12.718 16.252 1.00 95.06 198 SER A C 1
ATOM 1524 O O . SER A 1 198 ? -18.493 13.929 16.448 1.00 95.06 198 SER A O 1
ATOM 1526 N N . LEU A 1 199 ? -18.504 12.194 15.024 1.00 95.19 199 LEU A N 1
ATOM 1527 C CA . LEU A 1 199 ? -18.678 12.963 13.790 1.00 95.19 199 LEU A CA 1
ATOM 1528 C C . LEU A 1 199 ? -19.875 12.434 12.996 1.00 95.19 199 LEU A C 1
ATOM 1530 O O . LEU A 1 199 ? -19.899 11.267 12.606 1.00 95.19 199 LEU A O 1
ATOM 1534 N N . ASP A 1 200 ? -20.817 13.308 12.651 1.00 95.06 200 ASP A N 1
ATOM 1535 C CA . ASP A 1 200 ? -22.014 12.945 11.874 1.00 95.06 200 ASP A CA 1
ATOM 1536 C C . ASP A 1 200 ? -21.856 13.155 10.356 1.00 95.06 200 ASP A C 1
ATOM 1538 O O . ASP A 1 200 ? -22.750 12.826 9.583 1.00 95.06 200 ASP A O 1
ATOM 1542 N N . ASP A 1 201 ? -20.681 13.591 9.896 1.00 95.69 201 ASP A N 1
ATOM 1543 C CA . ASP A 1 201 ? -20.409 13.891 8.482 1.00 95.69 201 ASP A CA 1
ATOM 1544 C C . ASP A 1 201 ? -20.403 12.666 7.553 1.00 95.69 201 ASP A C 1
ATOM 1546 O O . ASP A 1 201 ? -20.185 11.533 7.980 1.00 95.69 201 ASP A O 1
ATOM 1550 N N . SER A 1 202 ? -20.573 12.890 6.248 1.00 96.31 202 SER A N 1
ATOM 1551 C CA . SER A 1 202 ? -20.467 11.825 5.238 1.00 96.31 202 SER A CA 1
ATOM 1552 C C . SER A 1 202 ? -19.071 11.191 5.194 1.00 96.31 202 SER A C 1
ATOM 1554 O O . SER A 1 202 ? -18.059 11.849 5.475 1.00 96.31 202 SER A O 1
ATOM 1556 N N . TRP A 1 203 ? -18.980 9.934 4.746 1.00 96.75 203 TRP A N 1
ATOM 1557 C CA . TRP A 1 203 ? -17.673 9.292 4.561 1.00 96.75 203 TRP A CA 1
ATOM 1558 C C . TRP A 1 203 ? -16.815 10.014 3.515 1.00 96.75 203 TRP A C 1
ATOM 1560 O O . TRP A 1 203 ? -15.593 10.041 3.636 1.00 96.75 203 TRP A O 1
ATOM 1570 N N . TRP A 1 204 ? -17.428 10.680 2.534 1.00 96.50 204 TRP A N 1
ATOM 1571 C CA . TRP A 1 204 ? -16.704 11.501 1.559 1.00 96.50 204 TRP A CA 1
ATOM 1572 C C . TRP A 1 204 ? -15.910 12.628 2.220 1.00 96.50 204 TRP A C 1
ATOM 1574 O O . TRP A 1 204 ? -14.754 12.841 1.852 1.00 96.50 204 TRP A O 1
ATOM 1584 N N . THR A 1 205 ? -16.499 13.290 3.221 1.00 96.00 205 THR A N 1
ATOM 1585 C CA . THR A 1 205 ? -15.847 14.355 3.995 1.00 96.00 205 THR A CA 1
ATOM 1586 C C . THR A 1 205 ? -14.726 13.795 4.865 1.00 96.00 205 THR A C 1
ATOM 1588 O O . THR A 1 205 ? -13.628 14.352 4.895 1.00 96.00 205 THR A O 1
ATOM 1591 N N . VAL A 1 206 ? -14.959 12.657 5.523 1.00 96.94 206 VAL A N 1
ATOM 1592 C CA . VAL A 1 206 ? -13.954 11.991 6.369 1.00 96.94 206 VAL A CA 1
ATOM 1593 C C . VAL A 1 206 ? -12.706 11.617 5.566 1.00 96.94 206 VAL A C 1
ATOM 1595 O O . VAL A 1 206 ? -11.594 11.732 6.076 1.00 96.94 206 VAL A O 1
ATOM 1598 N N . PHE A 1 207 ? -12.864 11.234 4.296 1.00 96.81 207 PHE A N 1
ATOM 1599 C CA . PHE A 1 207 ? -11.764 10.904 3.384 1.00 96.81 207 PHE A CA 1
ATOM 1600 C C . PHE A 1 207 ? -11.167 12.110 2.626 1.00 96.81 207 PHE A C 1
ATOM 1602 O O . PHE A 1 207 ? -10.363 11.929 1.713 1.00 96.81 207 PHE A O 1
ATOM 1609 N N . THR A 1 208 ? -11.491 13.353 3.006 1.00 96.69 208 THR A N 1
ATOM 1610 C CA . THR A 1 208 ? -10.943 14.563 2.355 1.00 96.69 208 THR A CA 1
ATOM 1611 C C . THR A 1 208 ? -9.410 14.596 2.284 1.00 96.69 208 THR A C 1
ATOM 1613 O O . THR A 1 208 ? -8.888 14.881 1.202 1.00 96.69 208 THR A O 1
ATOM 1616 N N . PRO A 1 209 ? -8.653 14.273 3.355 1.00 96.94 209 PRO A N 1
ATOM 1617 C CA . PRO A 1 209 ? -7.191 14.242 3.270 1.00 96.94 209 PRO A CA 1
ATOM 1618 C C . PRO A 1 209 ? -6.674 13.248 2.222 1.00 96.94 209 PRO A C 1
ATOM 1620 O O . PRO A 1 209 ? -5.717 13.551 1.504 1.00 96.94 209 PRO A O 1
ATOM 1623 N N . LEU A 1 210 ? -7.330 12.088 2.087 1.00 95.38 210 LEU A N 1
ATOM 1624 C CA . LEU A 1 210 ? -7.021 11.113 1.044 1.00 95.38 210 LEU A CA 1
ATOM 1625 C C . LEU A 1 210 ? -7.285 11.683 -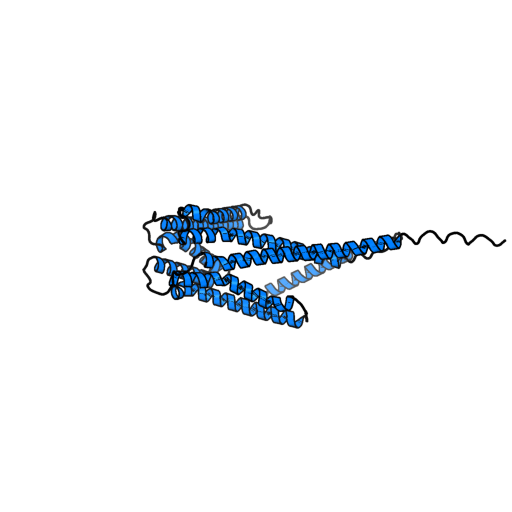0.355 1.00 95.38 210 LEU A C 1
ATOM 1627 O O . LEU A 1 210 ? -6.435 11.528 -1.228 1.00 95.38 210 LEU A O 1
ATOM 1631 N N . TRP A 1 211 ? -8.405 12.375 -0.580 1.00 96.62 211 TRP A N 1
ATOM 1632 C CA . TRP A 1 211 ? -8.698 12.983 -1.885 1.00 96.62 211 TRP A CA 1
ATOM 1633 C C . TRP A 1 211 ? -7.662 14.030 -2.283 1.00 96.62 211 TRP A C 1
ATOM 1635 O O . TRP A 1 211 ? -7.231 14.049 -3.432 1.00 96.62 211 TRP A O 1
ATOM 1645 N N . ILE A 1 212 ? -7.198 14.843 -1.331 1.00 95.50 212 ILE A N 1
ATOM 1646 C CA . ILE A 1 212 ? -6.114 15.807 -1.566 1.00 95.50 212 ILE A CA 1
ATOM 1647 C C . ILE A 1 212 ? -4.835 15.077 -2.003 1.00 95.50 212 ILE A C 1
ATOM 1649 O O . ILE A 1 212 ? -4.209 15.471 -2.989 1.00 95.50 212 ILE A O 1
ATOM 1653 N N . ALA A 1 213 ? -4.470 13.989 -1.317 1.00 93.94 213 ALA A N 1
ATOM 1654 C CA . ALA A 1 213 ? -3.302 13.188 -1.674 1.00 93.94 213 ALA A CA 1
ATOM 1655 C C . ALA A 1 213 ? -3.445 12.529 -3.060 1.00 93.94 213 ALA A C 1
ATOM 1657 O O . ALA A 1 213 ? -2.514 12.591 -3.863 1.00 93.94 213 ALA A O 1
ATOM 1658 N N . ILE A 1 214 ? -4.611 11.949 -3.369 1.00 93.75 214 ILE A N 1
ATOM 1659 C CA . ILE A 1 214 ? -4.895 11.338 -4.677 1.00 93.75 214 ILE A CA 1
ATOM 1660 C C . ILE A 1 214 ? -4.823 12.390 -5.787 1.00 93.75 214 ILE A C 1
ATOM 1662 O O . ILE A 1 214 ? -4.172 12.148 -6.800 1.00 93.75 214 ILE A O 1
ATOM 1666 N N . CYS A 1 215 ? -5.419 13.570 -5.593 1.00 94.88 215 CYS A N 1
ATOM 1667 C CA . CYS A 1 215 ? -5.336 14.674 -6.550 1.00 94.88 215 CYS A CA 1
ATOM 1668 C C . CYS A 1 215 ? -3.883 15.091 -6.807 1.00 94.88 215 CYS A C 1
ATOM 1670 O O . CYS A 1 215 ? -3.495 15.253 -7.962 1.00 94.88 215 CYS A O 1
ATOM 1672 N N . LEU A 1 216 ? -3.060 15.213 -5.761 1.00 92.50 216 LEU A N 1
ATOM 1673 C CA . LEU A 1 216 ? -1.646 15.562 -5.909 1.00 92.50 216 LEU A CA 1
ATOM 1674 C C . LEU A 1 216 ? -0.875 14.503 -6.712 1.00 92.50 216 LEU A C 1
ATOM 1676 O O . LEU A 1 216 ? -0.141 14.849 -7.637 1.00 92.50 216 LEU A O 1
ATOM 1680 N N . VAL A 1 217 ? -1.066 13.217 -6.399 1.00 91.38 217 VAL A N 1
ATOM 1681 C CA . VAL A 1 217 ? -0.423 12.120 -7.143 1.00 91.38 217 VAL A CA 1
ATOM 1682 C C . VAL A 1 217 ? -0.908 12.084 -8.589 1.00 91.38 217 VAL A C 1
ATOM 1684 O O . VAL A 1 217 ? -0.100 11.895 -9.494 1.00 91.38 217 VAL A O 1
ATOM 1687 N N . PHE A 1 218 ? -2.199 12.314 -8.827 1.00 92.44 218 PHE A N 1
ATOM 1688 C CA . PHE A 1 218 ? -2.763 12.358 -10.171 1.00 92.44 218 PHE A CA 1
ATOM 1689 C C . PHE A 1 218 ? -2.188 13.513 -11.000 1.00 92.44 218 PHE A C 1
ATOM 1691 O O . PHE A 1 218 ? -1.872 13.313 -12.168 1.00 92.44 218 PHE A O 1
ATOM 1698 N N . LEU A 1 219 ? -1.982 14.694 -10.408 1.00 94.12 219 LEU A N 1
ATOM 1699 C CA . LEU A 1 219 ? -1.336 15.823 -11.087 1.00 94.12 219 LEU A CA 1
ATOM 1700 C C . LEU A 1 219 ? 0.112 15.504 -11.480 1.00 94.12 219 LEU A C 1
ATOM 1702 O O . LEU A 1 219 ? 0.521 15.799 -12.603 1.00 94.12 219 LEU A O 1
ATOM 1706 N N . ILE A 1 220 ? 0.869 14.861 -10.586 1.00 92.75 220 ILE A N 1
ATOM 1707 C CA . ILE A 1 220 ? 2.240 14.418 -10.878 1.00 92.75 220 ILE A CA 1
ATOM 1708 C C . ILE A 1 220 ? 2.228 13.355 -11.983 1.00 92.75 220 ILE A C 1
ATOM 1710 O O . ILE A 1 220 ? 2.986 13.468 -12.942 1.00 92.75 220 ILE A O 1
ATOM 1714 N N . ALA A 1 221 ? 1.345 12.359 -11.887 1.00 92.31 221 ALA A N 1
ATOM 1715 C CA . ALA A 1 221 ? 1.203 11.311 -12.893 1.00 92.31 221 ALA A CA 1
ATOM 1716 C C . ALA A 1 221 ? 0.793 11.880 -14.258 1.00 92.31 221 ALA A C 1
ATOM 1718 O O . ALA A 1 221 ? 1.319 11.468 -15.283 1.00 92.31 221 ALA A O 1
ATOM 1719 N N . LEU A 1 222 ? -0.109 12.861 -14.296 1.00 93.25 222 LEU A N 1
ATOM 1720 C CA . LEU A 1 222 ? -0.497 13.521 -15.537 1.00 93.25 222 LEU A CA 1
ATOM 1721 C C . LEU A 1 222 ? 0.691 14.262 -16.159 1.00 93.25 222 LEU A C 1
ATOM 1723 O O . LEU A 1 222 ? 0.933 14.120 -17.355 1.00 93.25 222 LEU A O 1
ATOM 1727 N N . ALA A 1 223 ? 1.458 15.006 -15.358 1.00 94.69 223 ALA A N 1
ATOM 1728 C CA . ALA A 1 223 ? 2.649 15.701 -15.838 1.00 94.69 223 ALA A CA 1
ATOM 1729 C C . ALA A 1 223 ? 3.698 14.725 -16.403 1.00 94.69 223 ALA A C 1
ATOM 1731 O O . ALA A 1 223 ? 4.266 14.990 -17.463 1.00 94.69 223 ALA A O 1
ATOM 1732 N N . THR A 1 224 ? 3.921 13.577 -15.751 1.00 92.44 224 THR A N 1
ATOM 1733 C CA . THR A 1 224 ? 4.860 12.557 -16.247 1.00 92.44 224 THR A CA 1
ATOM 1734 C C . THR A 1 224 ? 4.345 11.850 -17.497 1.00 92.44 224 THR A C 1
ATOM 1736 O O . THR A 1 224 ? 5.122 11.639 -18.422 1.00 92.44 224 THR A O 1
ATOM 1739 N N . ILE A 1 225 ? 3.050 11.534 -17.573 1.00 91.81 225 ILE A N 1
ATOM 1740 C CA . ILE A 1 225 ? 2.408 10.933 -18.754 1.00 91.81 225 ILE A CA 1
ATOM 1741 C C . ILE A 1 225 ? 2.488 11.884 -19.951 1.00 91.81 225 ILE A C 1
ATOM 1743 O O . ILE A 1 225 ? 2.821 11.445 -21.049 1.00 91.81 225 ILE A O 1
ATOM 1747 N N . VAL A 1 226 ? 2.219 13.179 -19.755 1.00 93.19 226 VAL A N 1
ATOM 1748 C CA . VAL A 1 226 ? 2.328 14.197 -20.812 1.00 93.19 226 VAL A CA 1
ATOM 1749 C C . VAL A 1 226 ? 3.781 14.372 -21.252 1.00 93.19 226 VAL A C 1
ATOM 1751 O O . VAL A 1 226 ? 4.045 14.397 -22.452 1.00 93.19 226 VAL A O 1
ATOM 1754 N N . GLY A 1 227 ? 4.725 14.436 -20.307 1.00 91.31 227 GLY A N 1
ATOM 1755 C CA . GLY A 1 227 ? 6.155 14.511 -20.618 1.00 91.31 227 GLY A CA 1
ATOM 1756 C C . GLY A 1 227 ? 6.647 13.292 -21.401 1.00 91.31 227 GLY A C 1
ATOM 1757 O O . GLY A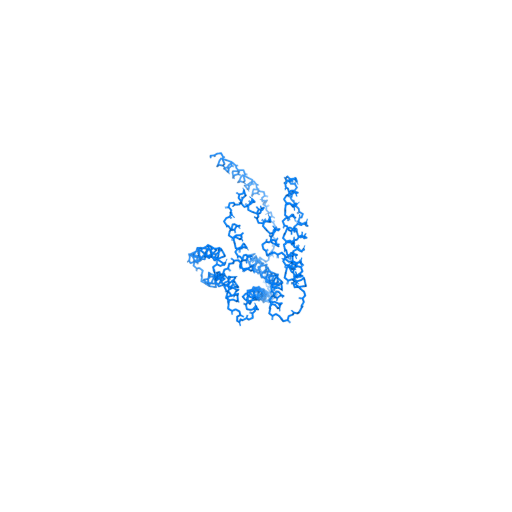 1 227 ? 7.300 13.446 -22.429 1.00 91.31 227 GLY A O 1
ATOM 1758 N N . LEU A 1 228 ? 6.256 12.089 -20.973 1.00 90.25 228 LEU A N 1
ATOM 1759 C CA . LEU A 1 228 ? 6.569 10.838 -21.665 1.00 90.25 228 LEU A CA 1
ATOM 1760 C C . LEU A 1 228 ? 5.930 10.789 -23.057 1.00 90.25 228 LEU A C 1
ATOM 1762 O O . LEU A 1 228 ? 6.567 10.366 -24.016 1.00 90.25 228 LEU A O 1
ATOM 1766 N N . HIS A 1 229 ? 4.677 11.233 -23.189 1.00 89.69 229 HIS A N 1
ATOM 1767 C CA . HIS A 1 229 ? 3.999 11.290 -24.480 1.00 89.69 229 HIS A CA 1
ATOM 1768 C C . HIS A 1 229 ? 4.705 12.239 -25.452 1.00 89.69 229 HIS A C 1
ATOM 1770 O O . HIS A 1 229 ? 4.847 11.902 -26.625 1.00 89.69 229 HIS A O 1
ATOM 1776 N N . TYR A 1 230 ? 5.168 13.394 -24.967 1.00 90.69 230 TYR A N 1
ATOM 1777 C CA . TYR A 1 230 ? 5.923 14.347 -25.775 1.00 90.69 230 TYR A CA 1
ATOM 1778 C C . TYR A 1 230 ? 7.238 13.737 -26.279 1.00 90.69 230 TYR A C 1
ATOM 1780 O O . TYR A 1 230 ? 7.505 13.793 -27.475 1.00 90.69 230 TYR A O 1
ATOM 1788 N N . GLN A 1 231 ? 8.002 13.082 -25.397 1.00 89.06 231 GLN A N 1
ATOM 1789 C CA . GLN A 1 231 ? 9.259 12.411 -25.757 1.00 89.06 231 GLN A CA 1
ATOM 1790 C C . GLN A 1 231 ? 9.051 11.315 -26.813 1.00 89.06 231 GLN A C 1
ATOM 1792 O O . GLN A 1 231 ? 9.713 11.311 -27.843 1.00 89.06 231 GLN A O 1
ATOM 1797 N N . LEU A 1 232 ? 8.065 10.436 -26.613 1.00 86.69 232 LEU A N 1
ATOM 1798 C CA . LEU A 1 232 ? 7.785 9.343 -27.554 1.00 86.69 232 LEU A CA 1
ATOM 1799 C C . LEU A 1 232 ? 7.304 9.835 -28.931 1.00 86.69 232 LEU A C 1
ATOM 1801 O O . LEU A 1 232 ? 7.497 9.146 -29.931 1.00 86.69 232 LEU A O 1
ATOM 1805 N N . MET A 1 233 ? 6.653 11.002 -28.993 1.00 84.94 233 MET A N 1
ATOM 1806 C CA . MET A 1 233 ? 6.252 11.620 -30.262 1.00 84.94 233 MET A CA 1
ATOM 1807 C C . MET A 1 233 ? 7.443 12.245 -31.001 1.00 84.94 233 MET A C 1
ATOM 1809 O O . MET A 1 233 ? 7.437 12.255 -32.231 1.00 84.94 233 MET A O 1
ATOM 1813 N N . GLU A 1 234 ? 8.443 12.753 -30.277 1.00 88.19 234 GLU A N 1
ATOM 1814 C CA . GLU A 1 234 ? 9.666 13.328 -30.852 1.00 88.19 234 GLU A CA 1
ATOM 1815 C C . GLU A 1 234 ? 10.557 12.250 -31.487 1.00 88.19 234 GLU A C 1
ATOM 1817 O O . GLU A 1 234 ? 11.031 12.433 -32.608 1.00 88.19 234 GLU A O 1
ATOM 1822 N N . ASP A 1 235 ? 10.687 11.091 -30.837 1.00 84.62 235 ASP A N 1
ATOM 1823 C CA . ASP A 1 235 ? 11.523 9.979 -31.313 1.00 84.62 235 ASP A CA 1
ATOM 1824 C C . ASP A 1 235 ? 10.936 9.234 -32.532 1.00 84.62 235 ASP A C 1
ATOM 1826 O O . ASP A 1 235 ? 11.573 8.346 -33.102 1.00 84.62 235 ASP A O 1
ATOM 1830 N N . GLY A 1 236 ? 9.722 9.588 -32.971 1.00 80.19 236 GLY A N 1
ATOM 1831 C CA . GLY A 1 236 ? 9.102 9.024 -34.173 1.00 80.19 236 GLY A CA 1
ATOM 1832 C C . GLY A 1 236 ? 8.762 7.532 -34.070 1.00 80.19 236 GLY A C 1
ATOM 1833 O O . GLY A 1 236 ? 8.559 6.881 -35.099 1.00 80.19 236 GLY A O 1
ATOM 1834 N N . GLU A 1 237 ? 8.676 6.974 -32.858 1.00 75.69 237 GLU A N 1
ATOM 1835 C CA . GLU A 1 237 ? 8.376 5.556 -32.664 1.00 75.69 237 GLU A CA 1
ATOM 1836 C C . GLU A 1 237 ? 6.949 5.203 -33.121 1.00 75.69 237 GLU A C 1
ATOM 1838 O O . GLU A 1 237 ? 5.935 5.597 -32.535 1.00 75.69 237 GLU A O 1
ATOM 1843 N N . SER A 1 238 ? 6.850 4.380 -34.164 1.00 66.38 238 SER A N 1
ATOM 1844 C CA . SER A 1 238 ? 5.584 3.831 -34.644 1.00 66.38 238 SER A CA 1
ATOM 1845 C C . SER A 1 238 ? 5.346 2.438 -34.054 1.00 66.38 238 SER A C 1
ATOM 1847 O O . SER A 1 238 ? 5.899 1.453 -34.539 1.00 66.38 238 SER A O 1
ATOM 1849 N N . GLY A 1 239 ? 4.505 2.321 -33.020 1.00 77.56 239 GLY A N 1
ATOM 1850 C CA . GLY A 1 239 ? 4.157 1.008 -32.468 1.00 77.56 239 GLY A CA 1
ATOM 1851 C C . GLY A 1 239 ? 3.391 1.017 -31.145 1.00 77.56 239 GLY A C 1
ATOM 1852 O O . GLY A 1 239 ? 2.705 1.982 -30.802 1.00 77.56 239 GLY A O 1
ATOM 1853 N N . LEU A 1 240 ? 3.519 -0.091 -30.400 1.00 75.38 240 LEU A N 1
ATOM 1854 C CA . LEU A 1 240 ? 2.908 -0.322 -29.080 1.00 75.38 240 LEU A CA 1
ATOM 1855 C C . LEU A 1 240 ? 3.239 0.800 -28.077 1.00 75.38 240 LEU A C 1
ATOM 1857 O O . LEU A 1 240 ? 2.387 1.163 -27.268 1.00 75.38 240 LEU A O 1
ATOM 1861 N N . PHE A 1 241 ? 4.437 1.389 -28.165 1.00 80.88 241 PHE A N 1
ATOM 1862 C CA . PHE A 1 241 ? 4.895 2.470 -27.286 1.00 80.88 241 PHE A CA 1
ATOM 1863 C C . PHE A 1 241 ? 4.011 3.722 -27.337 1.00 80.88 241 PHE A C 1
ATOM 1865 O O . PHE A 1 241 ? 3.830 4.377 -26.312 1.00 80.88 241 PHE A O 1
ATOM 1872 N N . ARG A 1 242 ? 3.323 3.988 -28.456 1.00 84.00 242 ARG A N 1
ATOM 1873 C CA . ARG A 1 242 ? 2.338 5.081 -28.551 1.00 84.00 242 ARG A CA 1
ATOM 1874 C C . ARG A 1 242 ? 1.185 4.938 -27.547 1.00 84.00 242 ARG A C 1
ATOM 1876 O O . ARG A 1 242 ? 0.607 5.938 -27.128 1.00 84.00 242 ARG A O 1
ATOM 1883 N N . TRP A 1 243 ? 0.853 3.708 -27.153 1.00 87.50 243 TRP A N 1
ATOM 1884 C CA . TRP A 1 243 ? -0.215 3.407 -26.196 1.00 87.50 243 TRP A CA 1
ATOM 1885 C C . TRP A 1 243 ? 0.270 3.353 -24.744 1.00 87.50 243 TRP A C 1
ATOM 1887 O O . TRP A 1 243 ? -0.556 3.275 -23.835 1.00 87.50 243 TRP A O 1
ATOM 1897 N N . LEU A 1 244 ? 1.581 3.432 -24.499 1.00 88.44 244 LEU A N 1
ATOM 1898 C CA . LEU A 1 244 ? 2.155 3.358 -23.156 1.00 88.44 244 LEU A CA 1
ATOM 1899 C C . LEU A 1 244 ? 1.580 4.417 -22.190 1.00 88.44 244 LEU A C 1
ATOM 1901 O O . LEU A 1 244 ? 1.188 4.032 -21.088 1.00 88.44 244 LEU A O 1
ATOM 1905 N N . PRO A 1 245 ? 1.416 5.704 -22.573 1.00 89.62 245 PRO A N 1
ATOM 1906 C CA . PRO A 1 245 ? 0.810 6.709 -21.693 1.00 89.62 245 PRO A CA 1
ATOM 1907 C C . PRO A 1 245 ? -0.630 6.353 -21.283 1.00 89.62 245 PRO A C 1
ATOM 1909 O O . PRO A 1 245 ? -1.014 6.539 -20.128 1.00 89.62 245 PRO A O 1
ATOM 1912 N N . LEU A 1 246 ? -1.414 5.782 -22.207 1.00 90.06 246 LEU A N 1
ATOM 1913 C CA . LEU A 1 246 ? -2.782 5.327 -21.941 1.00 90.06 246 LEU A CA 1
ATOM 1914 C C . LEU A 1 246 ? -2.789 4.134 -20.976 1.00 90.06 246 LEU A C 1
ATOM 1916 O O . LEU A 1 246 ? -3.584 4.110 -20.039 1.00 90.06 246 LEU A O 1
ATOM 1920 N N . ILE A 1 247 ? -1.892 3.164 -21.176 1.00 90.94 247 ILE A N 1
ATOM 1921 C CA . ILE A 1 247 ? -1.753 2.000 -20.289 1.00 90.94 247 ILE A CA 1
ATOM 1922 C C . ILE A 1 247 ? -1.398 2.461 -18.873 1.00 90.94 247 ILE A C 1
ATOM 1924 O O . ILE A 1 247 ? -2.036 2.027 -17.915 1.00 90.94 247 ILE A O 1
ATOM 1928 N N . ILE A 1 248 ? -0.437 3.380 -18.735 1.00 91.06 248 ILE A N 1
ATOM 1929 C CA . ILE A 1 248 ? -0.055 3.949 -17.436 1.00 91.06 248 ILE A CA 1
ATOM 1930 C C . ILE A 1 248 ? -1.256 4.651 -16.790 1.00 91.06 248 ILE A C 1
ATOM 1932 O O . ILE A 1 248 ? -1.541 4.401 -15.620 1.00 91.06 248 ILE A O 1
ATOM 1936 N N . ALA A 1 249 ? -2.007 5.466 -17.539 1.00 91.62 249 ALA A N 1
ATOM 1937 C CA . ALA A 1 249 ? -3.205 6.132 -17.024 1.00 91.62 249 ALA A CA 1
ATOM 1938 C C . ALA A 1 249 ? -4.259 5.133 -16.507 1.00 91.62 249 ALA A C 1
ATOM 1940 O O . ALA A 1 249 ? -4.828 5.335 -15.433 1.00 91.62 249 ALA A O 1
ATOM 1941 N N . VAL A 1 250 ? -4.488 4.030 -17.230 1.00 93.69 250 VAL A N 1
ATOM 1942 C CA . VAL A 1 250 ? -5.411 2.961 -16.810 1.00 93.69 250 VAL A CA 1
ATOM 1943 C C . VAL A 1 250 ? -4.913 2.257 -15.547 1.00 93.69 250 VAL A C 1
ATOM 1945 O O . VAL A 1 250 ? -5.701 2.032 -14.630 1.00 93.69 250 VAL A O 1
ATOM 1948 N N . VAL A 1 251 ? -3.616 1.945 -15.459 1.00 92.56 251 VAL A N 1
ATOM 1949 C CA . VAL A 1 251 ? -3.017 1.331 -14.261 1.00 92.56 251 VAL A CA 1
ATOM 1950 C C . VAL A 1 251 ? -3.163 2.250 -13.048 1.00 92.56 251 VAL A C 1
ATOM 1952 O O . VAL A 1 251 ? -3.577 1.791 -11.984 1.00 92.56 251 VAL A O 1
ATOM 1955 N N . VAL A 1 252 ? -2.902 3.551 -13.210 1.00 92.56 252 VAL A N 1
ATOM 1956 C CA . VAL A 1 252 ? -3.092 4.559 -12.155 1.00 92.56 252 VAL A CA 1
ATOM 1957 C C . VAL A 1 252 ? -4.560 4.620 -11.720 1.00 92.56 252 VAL A C 1
ATOM 1959 O O . VAL A 1 252 ? -4.847 4.590 -10.524 1.00 92.56 252 VAL A O 1
ATOM 1962 N N . ALA A 1 253 ? -5.506 4.638 -12.662 1.00 93.62 253 ALA A N 1
ATOM 1963 C CA . ALA A 1 253 ? -6.933 4.646 -12.343 1.00 93.62 253 ALA A CA 1
ATOM 1964 C C . ALA A 1 253 ? -7.369 3.379 -11.581 1.00 93.62 253 ALA A C 1
ATOM 1966 O O . ALA A 1 253 ? -8.065 3.478 -10.570 1.00 93.62 253 ALA A O 1
ATOM 1967 N N . LEU A 1 254 ? -6.921 2.196 -12.017 1.00 94.69 254 LEU A N 1
ATOM 1968 C CA . LEU A 1 254 ? -7.197 0.926 -11.336 1.00 94.69 254 LEU A CA 1
ATOM 1969 C C . LEU A 1 254 ? -6.580 0.868 -9.937 1.00 94.69 254 LEU A C 1
ATOM 1971 O O . LEU A 1 254 ? -7.189 0.300 -9.033 1.00 94.69 254 LEU A O 1
ATOM 1975 N N . PHE A 1 255 ? -5.409 1.475 -9.742 1.00 93.38 255 PHE A N 1
ATOM 1976 C CA . PHE A 1 255 ? -4.750 1.539 -8.440 1.00 93.38 255 PHE A CA 1
ATOM 1977 C C . PHE A 1 255 ? -5.554 2.369 -7.428 1.00 93.38 255 PHE A C 1
ATOM 1979 O O . PHE A 1 255 ? -5.647 1.993 -6.261 1.00 93.38 255 PHE A O 1
ATOM 1986 N N . PHE A 1 256 ? -6.185 3.463 -7.870 1.00 94.75 256 PHE A N 1
ATOM 1987 C CA . PHE A 1 256 ? -6.989 4.323 -6.995 1.00 94.75 256 PHE A CA 1
ATOM 1988 C C . PHE A 1 256 ? -8.468 3.920 -6.885 1.00 94.75 256 PHE A C 1
ATOM 1990 O O . PHE A 1 256 ? -9.145 4.326 -5.936 1.00 94.75 256 PHE A O 1
ATOM 1997 N N . ALA A 1 257 ? -8.983 3.097 -7.800 1.00 95.94 257 ALA A N 1
ATOM 1998 C CA . ALA A 1 257 ? -10.376 2.645 -7.796 1.00 95.94 257 ALA A CA 1
ATOM 1999 C C . ALA A 1 257 ? -10.857 2.032 -6.456 1.00 95.94 257 ALA A C 1
ATOM 2001 O O . ALA A 1 257 ? -11.967 2.375 -6.034 1.00 95.94 257 ALA A O 1
ATOM 2002 N N . PRO A 1 258 ? -10.065 1.207 -5.731 1.00 95.56 258 PRO A N 1
ATOM 2003 C CA . PRO A 1 258 ? -10.466 0.648 -4.439 1.00 95.56 258 PRO A CA 1
ATOM 2004 C C . PRO A 1 258 ? -10.909 1.693 -3.412 1.00 95.56 258 PRO A C 1
ATOM 2006 O O . PRO A 1 258 ? -11.837 1.434 -2.652 1.00 95.56 258 PRO A O 1
ATOM 2009 N N . TYR A 1 259 ? -10.304 2.885 -3.401 1.00 95.25 259 TYR A N 1
ATOM 2010 C CA . TYR A 1 259 ? -10.644 3.934 -2.435 1.00 95.25 259 TYR A CA 1
ATOM 2011 C C . TYR A 1 259 ? -12.034 4.527 -2.690 1.00 95.25 259 TYR A C 1
ATOM 2013 O O . TYR A 1 259 ? -12.814 4.703 -1.756 1.00 95.25 259 TYR A O 1
ATOM 2021 N N . PHE A 1 260 ? -12.391 4.773 -3.954 1.00 95.62 260 PHE A N 1
ATOM 2022 C CA . PHE A 1 260 ? -13.731 5.249 -4.319 1.00 95.62 260 PHE A CA 1
ATOM 2023 C C . PHE A 1 260 ? -14.803 4.207 -3.999 1.00 95.62 260 PHE A C 1
ATOM 2025 O O . PHE A 1 260 ? -15.857 4.535 -3.446 1.00 95.62 260 PHE A O 1
ATOM 2032 N N . ILE A 1 261 ? -14.516 2.939 -4.307 1.00 95.81 261 ILE A N 1
ATOM 2033 C CA . ILE A 1 261 ? -15.415 1.822 -4.008 1.00 95.81 261 ILE A CA 1
ATOM 2034 C C . ILE A 1 261 ? -15.571 1.672 -2.487 1.00 95.81 261 ILE A C 1
ATOM 2036 O O . ILE A 1 261 ? -16.694 1.531 -2.005 1.00 95.81 261 ILE A O 1
ATOM 2040 N N . LEU A 1 262 ? -14.485 1.782 -1.717 1.00 95.31 262 LEU A N 1
ATOM 2041 C CA . LEU A 1 262 ? -14.511 1.730 -0.254 1.00 95.31 262 LEU A CA 1
ATOM 2042 C C . LEU A 1 262 ? -15.426 2.809 0.336 1.00 95.31 262 LEU A C 1
ATOM 2044 O O . LEU A 1 262 ? -16.317 2.484 1.117 1.00 95.31 262 LEU A O 1
ATOM 2048 N N . VAL A 1 263 ? -15.263 4.074 -0.061 1.00 96.12 263 VAL A N 1
ATOM 2049 C CA . VAL A 1 263 ? -16.104 5.165 0.462 1.00 96.12 263 VAL A CA 1
ATOM 2050 C C . VAL A 1 263 ? -17.566 4.961 0.082 1.00 96.12 263 VAL A C 1
ATOM 2052 O O . VAL A 1 263 ? -18.453 5.109 0.925 1.00 96.12 263 VAL A O 1
ATOM 2055 N N . LYS A 1 264 ? -17.843 4.515 -1.148 1.00 95.25 264 LYS A N 1
ATOM 2056 C CA . LYS A 1 264 ? -19.217 4.202 -1.556 1.00 95.25 264 LYS A CA 1
ATOM 2057 C C . LYS A 1 264 ? -19.817 3.048 -0.748 1.00 95.25 264 LYS A C 1
ATOM 2059 O O . LYS A 1 264 ? -21.018 3.074 -0.450 1.00 95.25 264 LYS A O 1
ATOM 2064 N N . ARG A 1 265 ? -19.005 2.051 -0.380 1.00 94.62 265 ARG A N 1
ATOM 2065 C CA . ARG A 1 265 ? -19.426 0.923 0.459 1.00 94.62 265 ARG A CA 1
ATOM 2066 C C . ARG A 1 265 ? -19.727 1.353 1.891 1.00 94.62 265 ARG A C 1
ATOM 2068 O O . ARG A 1 265 ? -20.716 0.879 2.451 1.00 94.62 265 ARG A O 1
ATOM 2075 N N . LEU A 1 266 ? -18.889 2.217 2.457 1.00 93.38 266 LEU A N 1
ATOM 2076 C CA . LEU A 1 266 ? -19.062 2.756 3.805 1.00 93.38 266 LEU A CA 1
ATOM 2077 C C . LEU A 1 266 ? -20.308 3.645 3.905 1.00 93.38 266 LEU A C 1
ATOM 2079 O O . LEU A 1 266 ? -21.018 3.581 4.902 1.00 93.38 266 LEU A O 1
ATOM 2083 N N . GLU A 1 267 ? -20.609 4.408 2.853 1.00 94.31 267 GLU A N 1
ATOM 2084 C CA . GLU A 1 267 ? -21.780 5.288 2.804 1.00 94.31 267 GLU A CA 1
ATOM 2085 C C . GLU A 1 267 ? -23.095 4.523 2.600 1.00 94.31 267 GLU A C 1
ATOM 2087 O O . GLU A 1 267 ? -24.073 4.754 3.300 1.00 94.31 267 GLU A O 1
ATOM 2092 N N . SER A 1 268 ? -23.143 3.625 1.610 1.00 90.06 268 SER A N 1
ATOM 2093 C CA . SER A 1 268 ? -24.415 3.041 1.157 1.00 90.06 268 SER A CA 1
ATOM 2094 C C . SER A 1 268 ? -24.693 1.638 1.680 1.00 90.06 268 SER A C 1
ATOM 2096 O O . SER A 1 268 ? -25.836 1.198 1.660 1.00 90.06 268 SER A O 1
ATOM 2098 N N . GLY A 1 269 ? -23.675 0.893 2.105 1.00 84.81 269 GLY A N 1
ATOM 2099 C CA . GLY A 1 269 ? -23.892 -0.443 2.652 1.00 84.81 269 GLY A CA 1
ATOM 2100 C C . GLY A 1 269 ? -24.207 -1.560 1.640 1.00 84.81 269 GLY A C 1
ATOM 2101 O O . GLY A 1 269 ? -24.287 -2.717 2.034 1.00 84.81 269 GLY A O 1
ATOM 2102 N N . THR A 1 270 ? -24.418 -1.239 0.359 1.00 88.69 270 THR A N 1
ATOM 2103 C CA . THR A 1 270 ? -25.285 -2.053 -0.523 1.00 88.69 270 THR A CA 1
ATOM 2104 C C . THR A 1 270 ? -24.645 -3.252 -1.227 1.00 88.69 270 THR A C 1
ATOM 2106 O O . THR A 1 270 ? -25.371 -4.149 -1.647 1.00 88.69 270 THR A O 1
ATOM 2109 N N . PHE A 1 271 ? -23.323 -3.297 -1.393 1.00 92.12 271 PHE A N 1
ATOM 2110 C CA . PHE A 1 271 ? -22.651 -4.322 -2.208 1.00 92.12 271 PHE A CA 1
ATOM 2111 C C . PHE A 1 271 ? -21.566 -5.079 -1.429 1.00 92.12 271 PHE A C 1
ATOM 2113 O O . PHE A 1 271 ? -21.117 -4.623 -0.385 1.00 92.12 271 PHE A O 1
ATOM 2120 N N . SER A 1 272 ? -21.129 -6.246 -1.911 1.00 92.88 272 SER A N 1
ATOM 2121 C CA . SER A 1 272 ? -20.091 -7.046 -1.232 1.00 92.88 272 SER A CA 1
ATOM 2122 C C . SER A 1 272 ? -18.767 -6.284 -1.107 1.00 92.88 272 SER A C 1
ATOM 2124 O O . SER A 1 272 ? -18.325 -5.624 -2.052 1.00 92.88 272 SER A O 1
ATOM 2126 N N . THR A 1 273 ? -18.091 -6.398 0.037 1.00 93.81 273 THR A N 1
ATOM 2127 C CA . THR A 1 273 ? -16.759 -5.793 0.214 1.00 93.81 273 THR A CA 1
ATOM 2128 C C . THR A 1 273 ? -15.714 -6.379 -0.739 1.00 93.81 273 THR A C 1
ATOM 2130 O O . THR A 1 273 ? -14.729 -5.707 -1.037 1.00 93.81 273 THR A O 1
ATOM 2133 N N . PHE A 1 274 ? -15.963 -7.550 -1.337 1.00 93.25 274 PHE A N 1
ATOM 2134 C CA . PHE A 1 274 ? -15.109 -8.136 -2.374 1.00 93.25 274 PHE A CA 1
ATOM 2135 C C . PHE A 1 274 ? -14.900 -7.218 -3.597 1.00 93.25 274 PHE A C 1
ATOM 2137 O O . PHE A 1 274 ? -13.847 -7.251 -4.234 1.00 93.25 274 PHE A O 1
ATOM 2144 N N . TYR A 1 275 ? -15.847 -6.331 -3.917 1.00 95.12 275 TYR A N 1
ATOM 2145 C CA . TYR A 1 275 ? -15.658 -5.370 -5.012 1.00 95.12 275 TYR A CA 1
ATOM 2146 C C . TYR A 1 275 ? -14.545 -4.348 -4.733 1.00 95.12 275 TYR A C 1
ATOM 2148 O O . TYR A 1 275 ? -13.978 -3.799 -5.675 1.00 95.12 275 TYR A O 1
ATOM 2156 N N . ILE A 1 276 ? -14.194 -4.114 -3.462 1.00 95.81 276 ILE A N 1
ATOM 2157 C CA . ILE A 1 276 ? -13.116 -3.193 -3.072 1.00 95.81 276 ILE A CA 1
ATOM 2158 C C . ILE A 1 276 ? -11.756 -3.738 -3.528 1.00 95.81 276 ILE A C 1
ATOM 2160 O O . ILE A 1 276 ? -10.910 -2.979 -3.991 1.00 95.81 276 ILE A O 1
ATOM 2164 N N . ILE A 1 277 ? -11.549 -5.055 -3.438 1.00 95.75 277 ILE A N 1
ATOM 2165 C CA . ILE A 1 277 ? -10.272 -5.712 -3.769 1.00 95.75 277 ILE A CA 1
ATOM 2166 C C . ILE A 1 277 ? -10.158 -6.110 -5.247 1.00 95.75 277 ILE A C 1
ATOM 2168 O O . ILE A 1 277 ? -9.060 -6.396 -5.727 1.00 95.75 277 ILE A O 1
ATOM 2172 N N . LEU A 1 278 ? -11.272 -6.100 -5.985 1.00 95.69 278 LEU A N 1
ATOM 2173 C CA . LEU A 1 278 ? -11.338 -6.528 -7.383 1.00 95.69 278 LEU A CA 1
ATOM 2174 C C . LEU A 1 278 ? -10.354 -5.785 -8.315 1.00 95.69 278 LEU A C 1
ATOM 2176 O O . LEU A 1 278 ? -9.669 -6.470 -9.079 1.00 95.69 278 LEU A O 1
ATOM 2180 N N . PRO A 1 279 ? -10.191 -4.443 -8.255 1.00 96.31 279 PRO A N 1
ATOM 2181 C CA . PRO A 1 279 ? -9.191 -3.754 -9.077 1.00 96.31 279 PRO A CA 1
ATOM 2182 C C . PRO A 1 279 ? -7.763 -4.256 -8.822 1.00 96.31 279 PRO A C 1
ATOM 2184 O O . PRO A 1 279 ? -6.974 -4.376 -9.757 1.00 96.31 279 PRO A O 1
ATOM 2187 N N . GLY A 1 280 ? -7.452 -4.628 -7.576 1.00 95.31 280 GLY A N 1
ATOM 2188 C CA . GLY A 1 280 ? -6.172 -5.233 -7.211 1.00 95.31 280 GLY A CA 1
ATOM 2189 C C . GLY A 1 280 ? -5.947 -6.575 -7.908 1.00 95.31 280 GLY A C 1
ATOM 2190 O O . GLY A 1 280 ? -4.886 -6.790 -8.489 1.00 95.31 280 GLY A O 1
ATOM 2191 N N . PHE A 1 281 ? -6.947 -7.460 -7.925 1.00 95.81 281 PHE A N 1
ATOM 2192 C CA . PHE A 1 281 ? -6.835 -8.745 -8.628 1.00 95.81 281 PHE A CA 1
ATOM 2193 C C . PHE A 1 281 ? -6.668 -8.577 -10.139 1.00 95.81 281 PHE A C 1
ATOM 2195 O O . PHE A 1 281 ? -5.872 -9.293 -10.747 1.00 95.81 281 PHE A O 1
ATOM 2202 N N . ILE A 1 282 ? -7.372 -7.609 -10.738 1.00 96.56 282 ILE A N 1
ATOM 2203 C CA . ILE A 1 282 ? -7.224 -7.276 -12.161 1.00 96.56 282 ILE A CA 1
ATOM 2204 C C . ILE A 1 282 ? -5.789 -6.812 -12.446 1.00 96.56 282 ILE A C 1
ATOM 2206 O O . ILE A 1 282 ? -5.161 -7.306 -13.384 1.00 96.56 282 ILE A O 1
ATOM 2210 N N . LEU A 1 283 ? -5.238 -5.925 -11.611 1.00 95.12 283 LEU A N 1
ATOM 2211 C CA . LEU A 1 283 ? -3.853 -5.464 -11.730 1.00 95.12 283 LEU A CA 1
ATOM 2212 C C . LEU A 1 283 ? -2.850 -6.617 -11.582 1.00 95.12 283 LEU A C 1
ATOM 2214 O O . LEU A 1 283 ? -1.995 -6.787 -12.451 1.00 95.12 283 LEU A O 1
ATOM 2218 N N . ALA A 1 284 ? -2.988 -7.449 -10.546 1.00 94.56 284 ALA A N 1
ATOM 2219 C CA . ALA A 1 284 ? -2.120 -8.605 -10.316 1.00 94.56 284 ALA A CA 1
ATOM 2220 C C . ALA A 1 284 ? -2.131 -9.576 -11.508 1.00 94.56 284 ALA A C 1
ATOM 2222 O O . ALA A 1 284 ? -1.076 -9.960 -12.016 1.00 94.56 284 ALA A O 1
ATOM 2223 N N . GLY A 1 285 ? -3.327 -9.923 -11.995 1.00 94.19 285 GLY A N 1
ATOM 2224 C CA . GLY A 1 285 ? -3.503 -10.790 -13.156 1.00 94.19 285 GLY A CA 1
ATOM 2225 C C . GLY A 1 285 ? -2.893 -10.190 -14.422 1.00 94.19 285 GLY A C 1
ATOM 2226 O O . GLY A 1 285 ? -2.190 -10.889 -15.150 1.00 94.19 285 GLY A O 1
ATOM 2227 N N . SER A 1 286 ? -3.088 -8.889 -14.656 1.00 93.38 286 SER A N 1
ATOM 2228 C CA . SER A 1 286 ? -2.516 -8.203 -15.820 1.00 93.38 286 SER A CA 1
ATOM 2229 C C . SER A 1 286 ? -0.982 -8.229 -15.824 1.00 93.38 286 SER A C 1
ATOM 2231 O O . SER A 1 286 ? -0.390 -8.531 -16.858 1.00 93.38 286 SER A O 1
ATOM 2233 N N . LEU A 1 287 ? -0.333 -8.018 -14.671 1.00 93.06 287 LEU A N 1
ATOM 2234 C CA . LEU A 1 287 ? 1.128 -8.074 -14.539 1.00 93.06 287 LEU A CA 1
ATOM 2235 C C . LEU A 1 287 ? 1.678 -9.462 -14.883 1.00 93.06 287 LEU A C 1
ATOM 2237 O O . LEU A 1 287 ? 2.642 -9.576 -15.641 1.00 93.06 287 LEU A O 1
ATOM 2241 N N . VAL A 1 288 ? 1.038 -10.518 -14.371 1.00 94.38 288 VAL A N 1
ATOM 2242 C CA . VAL A 1 288 ? 1.439 -11.904 -14.652 1.00 94.38 288 VAL A CA 1
ATOM 2243 C C . VAL A 1 288 ? 1.246 -12.238 -16.132 1.00 94.38 288 VAL A C 1
ATOM 2245 O O . VAL A 1 288 ? 2.150 -12.798 -16.749 1.00 94.38 288 VAL A O 1
ATOM 2248 N N . LEU A 1 289 ? 0.110 -11.864 -16.727 1.00 94.94 289 LEU A N 1
ATOM 2249 C CA . LEU A 1 289 ? -0.170 -12.127 -18.143 1.00 94.94 289 LEU A CA 1
ATOM 2250 C C . LEU A 1 289 ? 0.813 -11.405 -19.072 1.00 94.94 289 LEU A C 1
ATOM 2252 O O . LEU A 1 289 ? 1.314 -12.018 -20.015 1.00 94.94 289 LEU A O 1
ATOM 2256 N N . VAL A 1 290 ? 1.133 -10.137 -18.792 1.00 92.88 290 VAL A N 1
ATOM 2257 C CA . VAL A 1 290 ? 2.144 -9.382 -19.552 1.00 92.88 290 VAL A CA 1
ATOM 2258 C C . VAL A 1 290 ? 3.520 -10.028 -19.398 1.00 92.88 290 VAL A C 1
ATOM 2260 O O . VAL A 1 290 ? 4.203 -10.247 -20.398 1.00 92.88 290 VAL A O 1
ATOM 2263 N N . GLY A 1 291 ? 3.907 -10.405 -18.177 1.00 91.44 291 GLY A N 1
ATOM 2264 C CA . GLY A 1 291 ? 5.172 -11.093 -17.925 1.00 91.44 291 GLY A CA 1
ATOM 2265 C C . GLY A 1 291 ? 5.292 -12.419 -18.686 1.00 91.44 291 GLY A C 1
ATOM 2266 O O . GLY A 1 291 ? 6.298 -12.654 -19.355 1.00 91.44 291 GLY A O 1
ATOM 2267 N N . ILE A 1 292 ? 4.243 -13.252 -18.675 1.00 93.75 292 ILE A N 1
ATOM 2268 C CA . ILE A 1 292 ? 4.188 -14.500 -19.459 1.00 93.75 292 ILE A CA 1
ATOM 2269 C C . ILE A 1 292 ? 4.271 -14.200 -20.960 1.00 93.75 292 ILE A C 1
ATOM 2271 O O . ILE A 1 292 ? 5.010 -14.876 -21.677 1.00 93.75 292 ILE A O 1
ATOM 2275 N N . GLY A 1 293 ? 3.557 -13.179 -21.441 1.00 92.00 293 GLY A N 1
ATOM 2276 C CA . GLY A 1 293 ? 3.604 -12.749 -22.837 1.00 92.00 293 GLY A CA 1
ATOM 2277 C C . GLY A 1 293 ? 5.019 -12.389 -23.297 1.00 92.00 293 GLY A C 1
ATOM 2278 O O . GLY A 1 293 ? 5.453 -12.862 -24.347 1.00 92.00 293 GLY A O 1
ATOM 2279 N N . LEU A 1 294 ? 5.772 -11.635 -22.486 1.00 90.00 294 LEU A N 1
ATOM 2280 C CA . LEU A 1 294 ? 7.168 -11.285 -22.779 1.00 90.00 294 LEU A CA 1
ATOM 2281 C C . LEU A 1 294 ? 8.079 -12.520 -22.851 1.00 90.00 294 LEU A C 1
ATOM 2283 O O . LEU A 1 294 ? 8.915 -12.617 -23.753 1.00 90.00 294 LEU A O 1
ATOM 2287 N N . LEU A 1 295 ? 7.886 -13.497 -21.959 1.00 90.81 295 LEU A N 1
ATOM 2288 C CA . LEU A 1 295 ? 8.639 -14.758 -21.994 1.00 90.81 295 LEU A CA 1
ATOM 2289 C C . LEU A 1 295 ? 8.307 -15.598 -23.238 1.00 90.81 295 LEU A C 1
ATOM 2291 O O . LEU A 1 295 ? 9.206 -16.145 -23.885 1.00 90.81 295 LEU A O 1
ATOM 2295 N N . MET A 1 296 ? 7.029 -15.669 -23.616 1.00 90.75 296 MET A N 1
ATOM 2296 C CA . MET A 1 296 ? 6.590 -16.383 -24.819 1.00 90.75 296 MET A CA 1
ATOM 2297 C C . MET A 1 296 ? 7.120 -15.718 -26.096 1.00 90.75 296 MET A C 1
ATOM 2299 O O . MET A 1 296 ? 7.599 -16.404 -26.997 1.00 90.75 296 MET A O 1
ATOM 2303 N N . MET A 1 297 ? 7.110 -14.384 -26.171 1.00 87.75 297 MET A N 1
ATOM 2304 C CA . MET A 1 297 ? 7.686 -13.659 -27.308 1.00 87.75 297 MET A CA 1
ATOM 2305 C C . MET A 1 297 ? 9.184 -13.938 -27.454 1.00 87.75 297 MET A C 1
ATOM 2307 O O . MET A 1 297 ? 9.644 -14.217 -28.563 1.00 87.75 297 MET A O 1
ATOM 2311 N N . ASN A 1 298 ? 9.938 -13.941 -26.351 1.00 85.88 298 ASN A N 1
ATOM 2312 C CA . ASN A 1 298 ? 11.375 -14.186 -26.431 1.00 85.88 298 ASN A CA 1
ATOM 2313 C C . ASN A 1 298 ? 11.711 -15.627 -26.859 1.00 85.88 298 ASN A C 1
ATOM 2315 O O . ASN A 1 298 ? 12.571 -15.853 -27.712 1.00 85.88 298 ASN A O 1
ATOM 2319 N N . THR A 1 299 ? 10.988 -16.618 -26.329 1.00 84.69 299 THR A N 1
ATOM 2320 C CA . THR A 1 299 ? 11.182 -18.028 -26.718 1.00 84.69 299 THR A CA 1
ATOM 2321 C C . THR A 1 299 ? 10.825 -18.284 -28.186 1.00 84.69 299 THR A C 1
ATOM 2323 O O . THR A 1 299 ? 11.535 -19.029 -28.868 1.00 84.69 299 THR A O 1
ATOM 2326 N N . CYS A 1 300 ? 9.793 -17.618 -28.713 1.00 82.19 300 CYS A N 1
ATOM 2327 C CA . CYS A 1 300 ? 9.438 -17.666 -30.133 1.00 82.19 300 CYS A CA 1
ATOM 2328 C C . CYS A 1 300 ? 10.522 -17.048 -31.033 1.00 82.19 300 CYS A C 1
ATOM 2330 O O . CYS A 1 300 ? 10.900 -17.659 -32.039 1.00 82.19 300 CYS A O 1
ATOM 2332 N N . CYS A 1 301 ? 11.067 -15.883 -30.666 1.00 76.56 301 CYS A N 1
ATOM 2333 C CA . CYS A 1 301 ? 12.146 -15.237 -31.421 1.00 76.56 301 CYS A CA 1
ATOM 2334 C C . CYS A 1 301 ? 13.435 -16.075 -31.416 1.00 76.56 301 CYS A C 1
ATOM 2336 O O . CYS A 1 301 ? 14.026 -16.303 -32.476 1.00 76.56 301 CYS A O 1
ATOM 2338 N N . SER A 1 302 ? 13.814 -16.625 -30.257 1.00 75.31 302 SER A N 1
ATOM 2339 C CA . SER A 1 302 ? 14.988 -17.500 -30.126 1.00 75.31 302 SER A CA 1
ATOM 2340 C C . SER A 1 302 ? 14.873 -18.758 -31.001 1.00 75.31 302 SER A C 1
ATOM 2342 O O . SER A 1 302 ? 15.832 -19.165 -31.664 1.00 75.31 302 SER A O 1
ATOM 2344 N N . ARG A 1 303 ? 13.671 -19.348 -31.089 1.00 73.88 303 ARG A N 1
ATOM 2345 C CA . ARG A 1 303 ? 13.425 -20.533 -31.925 1.00 73.88 303 ARG A CA 1
ATOM 2346 C C . ARG A 1 303 ? 13.538 -20.234 -33.421 1.00 73.88 303 ARG A C 1
ATOM 2348 O O . ARG A 1 303 ? 14.064 -21.071 -34.156 1.00 73.88 303 ARG A O 1
ATOM 2355 N N . LYS A 1 304 ? 13.077 -19.060 -33.871 1.00 74.12 304 LYS A N 1
ATOM 2356 C CA . LYS A 1 304 ? 13.182 -18.641 -35.279 1.00 74.12 304 LYS A CA 1
ATOM 2357 C C . LYS A 1 304 ? 14.645 -18.470 -35.700 1.00 74.12 304 LYS A C 1
ATOM 2359 O O . LYS A 1 304 ? 15.027 -19.030 -36.726 1.00 74.12 304 LYS A O 1
ATOM 2364 N N . SER A 1 305 ? 15.458 -17.802 -34.878 1.00 65.50 305 SER A N 1
ATOM 2365 C CA . SER A 1 305 ? 16.893 -17.605 -35.146 1.00 65.50 305 SER A CA 1
ATOM 2366 C C . SER A 1 305 ? 17.642 -18.940 -35.269 1.00 65.50 305 SER A C 1
ATOM 2368 O O . SER A 1 305 ? 18.284 -19.211 -36.283 1.00 65.50 305 SER A O 1
ATOM 2370 N N . ARG A 1 306 ? 17.428 -19.868 -34.323 1.00 65.12 306 ARG A N 1
ATOM 2371 C CA . ARG A 1 306 ? 18.080 -21.191 -34.346 1.00 65.12 306 ARG A CA 1
ATOM 2372 C C . ARG A 1 306 ? 17.683 -22.053 -35.557 1.00 65.12 306 ARG A C 1
ATOM 2374 O O . ARG A 1 306 ? 18.443 -22.934 -35.953 1.00 65.12 306 ARG A O 1
ATOM 2381 N N . SER A 1 307 ? 16.502 -21.830 -36.142 1.00 67.38 307 SER A N 1
ATOM 2382 C CA . SER A 1 307 ? 16.093 -22.535 -37.365 1.00 67.38 307 SER A CA 1
ATOM 2383 C C . SER A 1 307 ? 16.869 -22.076 -38.602 1.00 67.38 307 SER A C 1
ATOM 2385 O O . SER A 1 307 ? 17.172 -22.905 -39.454 1.00 67.38 307 SER A O 1
ATOM 2387 N N . GLN A 1 308 ? 17.250 -20.796 -38.679 1.00 60.38 308 GLN A N 1
ATOM 2388 C CA . GLN A 1 308 ? 17.997 -20.259 -39.820 1.00 60.38 308 GLN A CA 1
ATOM 2389 C C . GLN A 1 308 ? 19.455 -20.723 -39.813 1.00 60.38 308 GLN A C 1
ATOM 2391 O O . GLN A 1 308 ? 19.968 -21.103 -40.861 1.00 60.38 308 GLN A O 1
ATOM 2396 N N . THR A 1 309 ? 20.096 -20.799 -38.643 1.00 59.84 309 THR A N 1
ATOM 2397 C CA . THR A 1 309 ? 21.483 -21.284 -38.537 1.00 59.84 309 THR A CA 1
ATOM 2398 C C . THR A 1 309 ? 21.629 -22.731 -39.020 1.00 59.84 309 THR A C 1
ATOM 2400 O O . THR A 1 309 ? 22.570 -23.047 -39.737 1.00 59.84 309 THR A O 1
ATOM 2403 N N . LYS A 1 310 ? 20.657 -23.604 -38.706 1.00 62.00 310 LYS A N 1
ATOM 2404 C CA . LYS A 1 310 ? 20.681 -25.012 -39.143 1.00 62.00 310 LYS A CA 1
ATOM 2405 C C . LYS A 1 310 ? 20.487 -25.202 -40.649 1.00 62.00 310 LYS A C 1
ATOM 2407 O O . LYS A 1 310 ? 20.955 -26.198 -41.185 1.00 62.00 310 LYS A O 1
ATOM 2412 N N . PHE A 1 311 ? 19.785 -24.289 -41.321 1.00 56.62 311 PHE A N 1
ATOM 2413 C CA . PHE A 1 311 ? 19.641 -24.343 -42.779 1.00 56.62 311 PHE A CA 1
ATOM 2414 C C . PHE A 1 311 ? 20.946 -23.952 -43.483 1.00 56.62 311 PHE A C 1
ATOM 2416 O O . PHE A 1 311 ? 21.367 -24.640 -44.403 1.00 56.62 311 PHE A O 1
ATOM 2423 N N . VAL A 1 312 ? 21.635 -22.917 -42.992 1.00 57.97 312 VAL A N 1
ATOM 2424 C CA . VAL A 1 312 ? 22.910 -22.459 -43.573 1.00 57.97 312 VAL A CA 1
ATOM 2425 C C . VAL A 1 312 ? 24.025 -23.503 -43.414 1.00 57.97 312 VAL A C 1
ATOM 2427 O O . VAL A 1 312 ? 24.833 -23.683 -44.320 1.00 57.97 312 VAL A O 1
ATOM 2430 N N . GLU A 1 313 ? 24.057 -24.230 -42.297 1.00 57.34 313 GLU A N 1
ATOM 2431 C CA . GLU A 1 313 ? 25.067 -25.272 -42.054 1.00 57.34 313 GLU A CA 1
ATOM 2432 C C . GLU A 1 313 ? 24.886 -26.508 -42.960 1.00 57.34 313 GLU A C 1
ATOM 2434 O O . GLU A 1 313 ? 25.867 -27.118 -43.388 1.00 57.34 313 GLU A O 1
ATOM 2439 N N . ASN A 1 314 ? 23.645 -26.847 -43.330 1.00 56.72 314 ASN A N 1
ATOM 2440 C CA . ASN A 1 314 ? 23.377 -27.969 -44.234 1.00 56.72 314 ASN A CA 1
ATOM 2441 C C . ASN A 1 314 ? 23.677 -27.642 -45.706 1.00 56.72 314 ASN A C 1
ATOM 2443 O O . ASN A 1 314 ? 24.174 -28.510 -46.420 1.00 56.72 314 ASN A O 1
ATOM 2447 N N . ASP A 1 315 ? 23.453 -26.406 -46.154 1.00 55.94 315 ASP A N 1
ATOM 2448 C CA . ASP A 1 315 ? 23.736 -26.025 -47.546 1.00 55.94 315 ASP A CA 1
ATOM 2449 C C . ASP A 1 315 ? 25.243 -25.801 -47.803 1.00 55.94 315 ASP A C 1
ATOM 2451 O O . ASP A 1 315 ? 25.710 -25.931 -48.934 1.00 55.94 315 ASP A O 1
ATOM 2455 N N . GLY A 1 316 ? 26.037 -25.539 -46.756 1.00 54.53 316 GLY A N 1
ATOM 2456 C CA . GLY A 1 316 ? 27.489 -25.329 -46.851 1.00 54.53 316 GLY A CA 1
ATOM 2457 C C . GLY A 1 316 ? 28.353 -26.599 -46.904 1.00 54.53 316 GLY A C 1
ATOM 2458 O O . GLY A 1 316 ? 29.542 -26.507 -47.199 1.00 54.53 316 GLY A O 1
ATOM 2459 N N . SER A 1 317 ? 27.793 -27.785 -46.643 1.00 52.22 317 SER A N 1
ATOM 2460 C CA . SER A 1 317 ? 28.557 -29.048 -46.574 1.00 52.22 317 SER A CA 1
ATOM 2461 C C . SER A 1 317 ? 28.523 -29.895 -47.857 1.00 52.22 317 SER A C 1
ATOM 2463 O O . SER A 1 317 ? 29.110 -30.972 -47.888 1.00 52.22 317 SER A O 1
ATOM 2465 N N . THR A 1 318 ? 27.911 -29.404 -48.945 1.00 51.41 318 THR A N 1
ATOM 2466 C CA . THR A 1 318 ? 27.772 -30.167 -50.209 1.00 51.41 318 THR A CA 1
ATOM 2467 C C . THR A 1 318 ? 28.668 -29.652 -51.353 1.00 51.41 318 THR A C 1
ATOM 2469 O O . THR A 1 318 ? 28.455 -30.017 -52.505 1.00 51.41 318 THR A O 1
ATOM 2472 N N . GLN A 1 319 ? 29.677 -28.805 -51.093 1.00 46.84 319 GLN A N 1
ATOM 2473 C CA . GLN A 1 319 ? 30.438 -28.152 -52.179 1.00 46.84 319 GLN A CA 1
ATOM 2474 C C . GLN A 1 319 ? 31.973 -28.126 -52.033 1.00 46.84 319 GLN A C 1
ATOM 2476 O O . GLN A 1 319 ? 32.629 -27.230 -52.557 1.00 46.84 319 GLN A O 1
ATOM 2481 N N . LEU A 1 320 ? 32.568 -29.128 -51.381 1.00 50.97 320 LEU A N 1
ATOM 2482 C CA . LEU A 1 320 ? 34.023 -29.341 -51.378 1.00 50.97 320 LEU A CA 1
ATOM 2483 C C . LEU A 1 320 ? 34.337 -30.815 -51.664 1.00 50.97 320 LEU A C 1
ATOM 2485 O O . LEU A 1 320 ? 34.608 -31.561 -50.738 1.00 50.97 320 LEU A O 1
ATOM 2489 N N . ASP A 1 321 ? 34.246 -31.246 -52.930 1.00 46.28 321 ASP A N 1
ATOM 2490 C CA . ASP A 1 321 ? 34.915 -32.484 -53.386 1.00 46.28 321 ASP A CA 1
ATOM 2491 C C . ASP A 1 321 ? 34.992 -32.645 -54.926 1.00 46.28 321 ASP A C 1
ATOM 2493 O O . ASP A 1 321 ? 34.940 -33.754 -55.453 1.00 46.28 321 ASP A O 1
ATOM 2497 N N . THR A 1 322 ? 35.101 -31.565 -55.718 1.00 52.78 322 THR A N 1
ATOM 2498 C CA . THR A 1 322 ? 35.141 -31.715 -57.197 1.00 52.78 322 THR A CA 1
ATOM 2499 C C . THR A 1 322 ? 36.143 -30.838 -57.946 1.00 52.78 322 THR A C 1
ATOM 2501 O O . THR A 1 322 ? 35.915 -30.545 -59.114 1.00 52.78 322 THR A O 1
ATOM 2504 N N . ASP A 1 323 ? 37.268 -30.446 -57.336 1.00 42.94 323 ASP A N 1
ATOM 2505 C CA . ASP A 1 323 ? 38.278 -29.664 -58.073 1.00 42.94 323 ASP A CA 1
ATOM 2506 C C . ASP A 1 323 ? 39.740 -29.962 -57.677 1.00 42.94 323 ASP A C 1
ATOM 2508 O O . ASP A 1 323 ? 40.480 -29.091 -57.233 1.00 42.94 323 ASP A O 1
ATOM 2512 N N . TYR A 1 324 ? 40.170 -31.226 -57.806 1.00 49.03 324 TYR A N 1
ATOM 2513 C CA . TYR A 1 324 ? 41.587 -31.621 -57.651 1.00 49.03 324 TYR A CA 1
ATOM 2514 C C . TYR A 1 324 ? 42.086 -32.634 -58.701 1.00 49.03 324 TYR A C 1
ATOM 2516 O O . TYR A 1 324 ? 42.979 -33.433 -58.429 1.00 49.03 324 TYR A O 1
ATOM 2524 N N . THR A 1 325 ? 41.560 -32.614 -59.929 1.00 45.88 325 THR A N 1
ATOM 2525 C CA . THR A 1 325 ? 42.079 -33.471 -61.020 1.00 45.88 325 THR A CA 1
ATOM 2526 C C . THR A 1 325 ? 42.186 -32.733 -62.354 1.00 45.88 325 THR A C 1
ATOM 2528 O O . THR A 1 325 ? 41.534 -33.102 -63.321 1.00 45.88 325 THR A O 1
ATOM 2531 N N . ALA A 1 326 ? 43.017 -31.687 -62.445 1.00 48.88 326 ALA A N 1
ATOM 2532 C CA . ALA A 1 326 ? 43.338 -31.094 -63.752 1.00 48.88 326 ALA A CA 1
ATOM 2533 C C . ALA A 1 326 ? 44.647 -30.282 -63.811 1.00 48.88 326 ALA A C 1
ATOM 2535 O O . ALA A 1 326 ? 44.669 -29.233 -64.441 1.00 48.88 326 ALA A O 1
ATOM 2536 N N . VAL A 1 327 ? 45.758 -30.718 -63.200 1.00 50.72 327 VAL A N 1
ATOM 2537 C CA . VAL A 1 327 ? 47.086 -30.158 -63.548 1.00 50.72 327 VAL A CA 1
ATOM 2538 C C . VAL A 1 327 ? 48.165 -31.239 -63.455 1.00 50.72 327 VAL A C 1
ATOM 2540 O O . VAL A 1 327 ? 48.937 -31.278 -62.502 1.00 50.72 327 VAL A O 1
ATOM 2543 N N . GLN A 1 328 ? 48.221 -32.136 -64.442 1.00 46.38 328 GLN A N 1
ATOM 2544 C CA . GLN A 1 328 ? 49.441 -32.900 -64.723 1.00 46.38 328 GLN A CA 1
ATOM 2545 C C . GLN A 1 328 ? 49.436 -33.493 -66.141 1.00 46.38 328 GLN A C 1
ATOM 2547 O O . GLN A 1 328 ? 49.350 -34.700 -66.309 1.00 46.38 328 GLN A O 1
ATOM 2552 N N . GLU A 1 329 ? 49.548 -32.656 -67.176 1.00 41.16 329 GLU A N 1
ATOM 2553 C CA . GLU A 1 329 ? 50.079 -33.123 -68.467 1.00 41.16 329 GLU A CA 1
ATOM 2554 C C . GLU A 1 329 ? 50.532 -31.947 -69.341 1.00 41.16 329 GLU A C 1
ATOM 2556 O O . GLU A 1 329 ? 49.711 -31.235 -69.910 1.00 41.16 329 GLU A O 1
ATOM 2561 N N . GLN A 1 330 ? 51.847 -31.725 -69.415 1.00 44.44 330 GLN A N 1
ATOM 2562 C CA . GLN A 1 330 ? 52.538 -31.256 -70.621 1.00 44.44 330 GLN A CA 1
ATOM 2563 C C . GLN A 1 330 ? 54.053 -31.422 -70.422 1.00 44.44 330 GLN A C 1
ATOM 2565 O O . GLN A 1 330 ? 54.716 -30.610 -69.773 1.00 44.44 330 GLN A O 1
ATOM 2570 N N . ALA A 1 331 ? 54.549 -32.535 -70.962 1.00 41.41 331 ALA A N 1
ATOM 2571 C CA . ALA A 1 331 ? 55.910 -32.740 -71.439 1.00 41.41 331 ALA A CA 1
ATOM 2572 C C . ALA A 1 331 ? 55.843 -32.852 -72.966 1.00 41.41 331 ALA A C 1
ATOM 2574 O O . ALA A 1 331 ? 54.814 -33.382 -73.452 1.00 41.41 331 ALA A O 1
#